Protein AF-A0A1B6EVM4-F1 (afdb_monomer)

Radius of gyration: 69.14 Å; Cα contacts (8 Å, |Δi|>4): 49; chains: 1; bounding box: 137×100×189 Å

Solvent-accessible surface area (backbone atoms only — not comparable to full-atom values): 22964 Å² total; per-residue (Å²): 108,73,67,54,54,59,46,37,57,54,48,49,54,51,41,52,51,50,34,64,73,67,67,57,56,71,75,79,69,52,77,89,79,80,75,63,70,83,60,73,66,72,78,66,81,92,83,80,93,78,89,81,89,89,83,87,90,79,89,55,70,64,60,58,50,54,52,50,51,54,50,51,54,58,58,70,69,71,76,78,86,89,90,82,86,88,86,82,88,81,84,86,81,93,80,79,83,87,79,84,86,82,84,83,80,89,87,89,88,84,88,80,86,85,86,84,84,89,82,88,83,88,86,86,83,90,85,88,80,91,88,83,88,84,83,92,83,87,85,86,84,84,84,88,84,88,91,76,63,71,65,55,53,54,47,50,49,50,52,50,51,52,51,49,52,51,59,67,72,71,67,80,88,83,82,77,89,72,87,76,73,47,73,64,56,54,49,50,54,39,50,52,48,51,54,51,40,53,52,50,52,52,54,53,51,52,52,51,52,50,49,53,52,49,52,52,49,53,52,49,54,51,48,54,52,51,50,53,51,48,54,54,46,51,53,49,51,54,52,53,52,51,51,52,50,52,52,50,52,51,52,52,51,52,53,50,52,53,52,53,52,52,49,52,54,48,52,53,51,48,51,53,50,49,53,53,50,49,53,52,50,53,50,51,51,52,51,52,52,48,52,53,50,51,50,54,52,49,53,52,50,50,52,54,50,62,76,43,44,80,58,31,76,73,32,72,69,51,44,49,50,51,51,53,48,56,51,49,55,53,52,56,68,74,64,60,81,76,78,77,76,92,79,85,81,88,82,70,84,84,79,85,77,93,126

Mean predicted aligned error: 23.08 Å

Sequence (355 aa):
SVALSRLGTRLDNLVEALVSTYNISEHDLEDVIFHNEAYSQSSSSPSSSADTSPEHQHQSAAAGFMSAVLNAIRTATSSRLPNTEPSSDAEPMLSSEPEPSAFGHRDVTTSSSPQDMEKRYSITSLGSLEVSPSKHSEFESEACGGRLENSESLHNLSLAILRRQQLEAEEPMALPPVPAHTLVDQVIEVDNLVTRLLKVIRIVQQANDNSALQERKKLSDSLTETEAQMISGEQLIAKLTCEVQQLRDQLQMAHSAEVTDRLYEKEKQLGKACLSKQLITDNWSQAMDEVRRQYQAIDSALEVLASVQGVVQQSPALAQLQKDLEEANFQCAANLPMIPSPDLNANGPVINGTA

Structure (mmCIF, N/CA/C/O backbone):
data_AF-A0A1B6EVM4-F1
#
_entry.id   AF-A0A1B6EVM4-F1
#
loop_
_atom_site.group_PDB
_atom_site.id
_atom_site.type_symbol
_atom_site.label_atom_id
_atom_site.label_alt_id
_atom_site.label_comp_id
_atom_site.label_asym_id
_atom_site.label_entity_id
_atom_site.label_seq_id
_atom_site.pdbx_PDB_ins_code
_atom_site.Cartn_x
_atom_site.Cartn_y
_atom_site.Cartn_z
_atom_site.occupancy
_atom_site.B_iso_or_equiv
_atom_site.auth_seq_id
_atom_site.auth_comp_id
_atom_site.auth_asym_id
_atom_site.auth_atom_id
_atom_site.pdbx_PDB_model_num
ATOM 1 N N . SER A 1 1 ? -50.187 -1.433 62.416 1.00 65.56 1 SER A N 1
ATOM 2 C CA . SER A 1 1 ? -50.645 -2.524 61.538 1.00 65.56 1 SER A CA 1
ATOM 3 C C . SER A 1 1 ? -50.762 -2.090 60.071 1.00 65.56 1 SER A C 1
ATOM 5 O O . SER A 1 1 ? -49.977 -2.559 59.260 1.00 65.56 1 SER A O 1
ATOM 7 N N . VAL A 1 2 ? -51.606 -1.105 59.713 1.00 80.31 2 VAL A N 1
ATOM 8 C CA . VAL A 1 2 ? -51.783 -0.654 58.303 1.00 80.31 2 VAL A CA 1
ATOM 9 C C . VAL A 1 2 ? -50.479 -0.210 57.612 1.00 80.31 2 VAL A C 1
ATOM 11 O O . VAL A 1 2 ? -50.260 -0.529 56.448 1.00 80.31 2 VAL A O 1
ATOM 14 N N . ALA A 1 3 ? -49.582 0.493 58.312 1.00 87.00 3 ALA A N 1
ATOM 15 C CA . ALA A 1 3 ? -48.306 0.932 57.736 1.00 87.00 3 ALA A CA 1
ATOM 16 C C . ALA A 1 3 ? -47.347 -0.231 57.404 1.00 87.00 3 ALA A C 1
ATOM 18 O O . ALA A 1 3 ? -46.706 -0.195 56.358 1.00 87.00 3 ALA A O 1
ATOM 19 N N . LEU A 1 4 ? -47.282 -1.265 58.254 1.00 88.75 4 LEU A N 1
ATOM 20 C CA . LEU A 1 4 ? -46.425 -2.440 58.042 1.00 88.75 4 LEU A CA 1
ATOM 21 C C . LEU A 1 4 ? -46.934 -3.297 56.884 1.00 88.75 4 LEU A C 1
ATOM 23 O O . LEU A 1 4 ? -46.148 -3.681 56.033 1.00 88.75 4 LEU A O 1
ATOM 27 N N . SER A 1 5 ? -48.249 -3.494 56.773 1.00 86.25 5 SER A N 1
ATOM 28 C CA . SER A 1 5 ? -48.850 -4.186 55.623 1.00 86.25 5 SER A CA 1
ATOM 29 C C . SER A 1 5 ? -48.598 -3.443 54.297 1.00 86.25 5 SER A C 1
ATOM 31 O O . SER A 1 5 ? -48.228 -4.048 53.288 1.00 86.25 5 SER A O 1
ATOM 33 N N . ARG A 1 6 ? -48.695 -2.104 54.297 1.00 91.12 6 ARG A N 1
ATOM 34 C CA . ARG A 1 6 ? -48.326 -1.277 53.130 1.00 91.12 6 ARG A CA 1
ATOM 35 C C . ARG A 1 6 ? -46.828 -1.319 52.808 1.00 91.12 6 ARG A C 1
ATOM 37 O O . ARG A 1 6 ? -46.461 -1.113 51.656 1.00 91.12 6 ARG A O 1
ATOM 44 N N . LEU A 1 7 ? -45.962 -1.530 53.798 1.00 93.88 7 LEU A N 1
ATOM 45 C CA . LEU A 1 7 ? -44.528 -1.722 53.577 1.00 93.88 7 LEU A CA 1
ATOM 46 C C . LEU A 1 7 ? -44.243 -3.120 53.018 1.00 93.88 7 LEU A C 1
ATOM 48 O O . LEU A 1 7 ? -43.550 -3.216 52.011 1.00 93.88 7 LEU A O 1
ATOM 52 N N . GLY A 1 8 ? -44.823 -4.165 53.614 1.00 92.62 8 GLY A N 1
ATOM 53 C CA . GLY A 1 8 ? -44.695 -5.552 53.167 1.00 92.62 8 GLY A CA 1
ATOM 54 C C . GLY A 1 8 ? -45.084 -5.712 51.700 1.00 92.62 8 GLY A C 1
ATOM 55 O O . GLY A 1 8 ? -44.261 -6.139 50.906 1.00 92.62 8 GLY A O 1
ATOM 56 N N . THR A 1 9 ? -46.263 -5.223 51.301 1.00 93.19 9 THR A N 1
ATOM 57 C CA . THR A 1 9 ? -46.709 -5.245 49.889 1.00 93.19 9 THR A CA 1
ATOM 58 C C . THR A 1 9 ? -45.754 -4.527 48.930 1.00 93.19 9 THR A C 1
ATOM 60 O O . THR A 1 9 ? -45.550 -4.970 47.806 1.00 93.19 9 THR A O 1
ATOM 63 N N . ARG A 1 10 ? -45.135 -3.415 49.346 1.00 96.69 10 ARG A N 1
ATOM 64 C CA . ARG A 1 10 ? -44.150 -2.704 48.512 1.00 96.69 10 ARG A CA 1
ATOM 65 C C . ARG A 1 10 ? -42.827 -3.457 48.397 1.00 96.69 10 ARG A C 1
ATOM 67 O O . ARG A 1 10 ? -42.225 -3.419 47.329 1.00 96.69 10 ARG A O 1
ATOM 74 N N . LEU A 1 11 ? -42.367 -4.078 49.484 1.00 96.81 11 LEU A N 1
ATOM 75 C CA . LEU A 1 11 ? -41.151 -4.892 49.491 1.00 96.81 11 LEU A CA 1
ATOM 76 C C . LEU A 1 11 ? -41.339 -6.157 48.658 1.00 96.81 11 LEU A C 1
ATOM 78 O O . LEU A 1 11 ? -40.468 -6.476 47.860 1.00 96.81 11 LEU A O 1
ATOM 82 N N . ASP A 1 12 ? -42.484 -6.817 48.795 1.00 94.81 12 ASP A N 1
ATOM 83 C CA . ASP A 1 12 ? -42.825 -8.029 48.054 1.00 94.81 12 ASP A CA 1
ATOM 84 C C . ASP A 1 12 ? -42.863 -7.766 46.542 1.00 94.81 12 ASP A C 1
ATOM 86 O O . ASP A 1 12 ? -42.120 -8.390 45.789 1.00 94.81 12 ASP A O 1
ATOM 90 N N . ASN A 1 13 ? -43.569 -6.712 46.110 1.00 96.12 13 ASN A N 1
ATOM 91 C CA . ASN A 1 13 ? -43.577 -6.287 44.705 1.00 96.12 13 ASN A CA 1
ATOM 92 C C . ASN A 1 13 ? -42.173 -5.944 44.171 1.00 96.12 13 ASN A C 1
ATOM 94 O O . ASN A 1 13 ? -41.874 -6.184 43.003 1.00 96.12 13 ASN A O 1
ATOM 98 N N . LEU A 1 14 ? -41.307 -5.343 44.997 1.00 96.62 14 LEU A N 1
ATOM 99 C CA . LEU A 1 14 ? -39.933 -5.018 44.599 1.00 96.62 14 LEU A CA 1
ATOM 100 C C . LEU A 1 14 ? -39.084 -6.284 44.443 1.00 96.62 14 LEU A C 1
ATOM 102 O O . LEU A 1 14 ? -38.330 -6.395 43.477 1.00 96.62 14 LEU A O 1
ATOM 106 N N . VAL A 1 15 ? -39.202 -7.221 45.384 1.00 95.62 15 VAL A N 1
ATOM 107 C CA . VAL A 1 15 ? -38.525 -8.519 45.325 1.00 95.62 15 VAL A CA 1
ATOM 108 C C . VAL A 1 15 ? -38.971 -9.273 44.079 1.00 95.62 15 VAL A C 1
ATOM 110 O O . VAL A 1 15 ? -38.116 -9.694 43.309 1.00 95.62 15 VAL A O 1
ATOM 113 N N . GLU A 1 16 ? -40.275 -9.381 43.828 1.00 94.94 16 GLU A N 1
ATOM 114 C CA . GLU A 1 16 ? -40.818 -10.075 42.658 1.00 94.94 16 GLU A CA 1
ATOM 115 C C . GLU A 1 16 ? -40.355 -9.430 41.343 1.00 94.94 16 GLU A C 1
ATOM 117 O O . GLU A 1 16 ? -39.889 -10.124 40.438 1.00 94.94 16 GLU A O 1
ATOM 122 N N . ALA A 1 17 ? -40.375 -8.094 41.259 1.00 94.94 17 ALA A N 1
ATOM 123 C CA . ALA A 1 17 ? -39.881 -7.374 40.090 1.00 94.94 17 ALA A CA 1
ATOM 124 C C . ALA A 1 17 ? -38.388 -7.632 39.833 1.00 94.94 17 ALA A C 1
ATOM 126 O O . ALA A 1 17 ? -37.993 -7.856 38.688 1.00 94.94 17 ALA A O 1
ATOM 127 N N . LEU A 1 18 ? -37.547 -7.627 40.872 1.00 95.31 18 LEU A N 1
ATOM 128 C CA . LEU A 1 18 ? -36.112 -7.891 40.736 1.00 95.31 18 LEU A CA 1
ATOM 129 C C . LEU A 1 18 ? -35.826 -9.358 40.397 1.00 95.31 18 LEU A C 1
ATOM 131 O O . LEU A 1 18 ? -35.012 -9.622 39.514 1.00 95.31 18 LEU A O 1
ATOM 135 N N . VAL A 1 19 ? -36.522 -10.296 41.041 1.00 95.56 19 VAL A N 1
ATOM 136 C CA . VAL A 1 19 ? -36.425 -11.735 40.760 1.00 95.56 19 VAL A CA 1
ATOM 137 C C . VAL A 1 19 ? -36.806 -12.023 39.311 1.00 95.56 19 VAL A C 1
ATOM 139 O O . VAL A 1 19 ? -36.061 -12.713 38.619 1.00 95.56 19 VAL A O 1
ATOM 142 N N . SER A 1 20 ? -37.902 -11.436 38.821 1.00 95.12 20 SER A N 1
ATOM 143 C CA . SER A 1 20 ? -38.332 -11.588 37.430 1.00 95.12 20 SER A CA 1
ATOM 144 C C . SER A 1 20 ? -37.385 -10.903 36.442 1.00 95.12 20 SER A C 1
ATOM 146 O O . SER A 1 20 ? -37.086 -11.479 35.401 1.00 95.12 20 SER A O 1
ATOM 148 N N . THR A 1 21 ? -36.894 -9.697 36.744 1.00 95.38 21 THR A N 1
ATOM 149 C CA . THR A 1 21 ? -36.027 -8.942 35.819 1.00 95.38 21 THR A CA 1
ATOM 150 C C . THR A 1 21 ? -34.654 -9.597 35.664 1.00 95.38 21 THR A C 1
ATOM 152 O O . THR A 1 21 ? -34.103 -9.620 34.566 1.00 95.38 21 THR A O 1
ATOM 155 N N . TYR A 1 22 ? -34.106 -10.143 36.752 1.00 93.44 22 TYR A N 1
ATOM 156 C CA . TYR A 1 22 ? -32.785 -10.776 36.770 1.00 93.44 22 TYR A CA 1
ATOM 157 C C . TYR A 1 22 ? -32.833 -12.310 36.692 1.00 93.44 22 TYR A C 1
ATOM 159 O O . TYR A 1 22 ? -31.784 -12.941 36.783 1.00 93.44 22 TYR A O 1
ATOM 167 N N . ASN A 1 23 ? -34.016 -12.909 36.489 1.00 93.56 23 ASN A N 1
ATOM 168 C CA . ASN A 1 23 ? -34.236 -14.362 36.433 1.00 93.56 23 ASN A CA 1
ATOM 169 C C . ASN A 1 23 ? -33.587 -15.123 37.605 1.00 93.56 23 ASN A C 1
ATOM 171 O O . ASN A 1 23 ? -32.897 -16.122 37.407 1.00 93.56 23 ASN A O 1
ATOM 175 N N . ILE A 1 24 ? -33.785 -14.630 38.829 1.00 93.44 24 ILE A N 1
ATOM 176 C CA . ILE A 1 24 ? -33.224 -15.247 40.038 1.00 93.44 24 ILE A CA 1
ATOM 177 C C . ILE A 1 24 ? -34.028 -16.507 40.361 1.00 93.44 24 ILE A C 1
ATOM 179 O O . ILE A 1 24 ? -35.258 -16.459 40.399 1.00 93.44 24 ILE A O 1
ATOM 183 N N . SER A 1 25 ? -33.354 -17.636 40.590 1.00 90.38 25 SER A N 1
ATOM 184 C CA . SER A 1 25 ? -34.055 -18.874 40.926 1.00 90.38 25 SER A CA 1
ATOM 185 C C . SER A 1 25 ? -34.512 -18.867 42.386 1.00 90.38 25 SER A C 1
ATOM 187 O O . SER A 1 25 ? -33.900 -18.236 43.247 1.00 90.38 25 SER A O 1
ATOM 189 N N . GLU A 1 26 ? -35.595 -19.584 42.687 1.00 84.69 26 GLU A N 1
ATOM 190 C CA . GLU A 1 26 ? -36.101 -19.689 44.061 1.00 84.69 26 GLU A CA 1
ATOM 191 C C . GLU A 1 26 ? -35.076 -20.358 44.992 1.00 84.69 26 GLU A C 1
ATOM 193 O O . GLU A 1 26 ? -34.868 -19.896 46.113 1.00 84.69 26 GLU A O 1
ATOM 198 N N . HIS A 1 27 ? -34.328 -21.331 44.466 1.00 84.81 27 HIS A N 1
ATOM 199 C CA . HIS A 1 27 ? -33.221 -21.994 45.153 1.00 84.81 27 HIS A CA 1
ATOM 200 C C . HIS A 1 27 ? -32.102 -21.021 45.573 1.00 84.81 27 HIS A C 1
ATOM 202 O O . HIS A 1 27 ? -31.486 -21.207 46.618 1.00 84.81 27 HIS A O 1
ATOM 208 N N . ASP A 1 28 ? -31.841 -19.951 44.811 1.00 86.69 28 ASP A N 1
ATOM 209 C CA . ASP A 1 28 ? -30.824 -18.949 45.180 1.00 86.69 28 ASP A CA 1
ATOM 210 C C . ASP A 1 28 ? -31.245 -18.091 46.387 1.00 86.69 28 ASP A C 1
ATOM 212 O O . ASP A 1 28 ? -30.422 -17.409 47.007 1.00 86.69 28 ASP A O 1
ATOM 216 N N . LEU A 1 29 ? 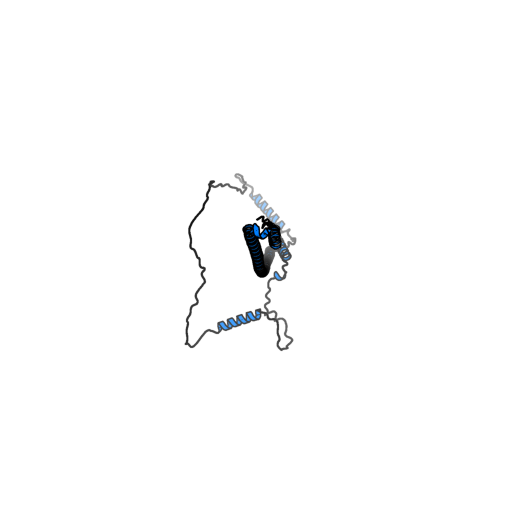-32.539 -18.095 46.715 1.00 88.56 29 LEU A N 1
ATOM 217 C CA . LEU A 1 29 ? -33.118 -17.335 47.821 1.00 88.56 29 LEU A CA 1
ATOM 218 C C . LEU A 1 29 ? -33.341 -18.189 49.068 1.00 88.56 29 LEU A C 1
ATOM 220 O O . LEU A 1 29 ? -33.463 -17.623 50.161 1.00 88.56 29 LEU A O 1
ATOM 224 N N . GLU A 1 30 ? -33.354 -19.514 48.926 1.00 84.00 30 GLU A N 1
ATOM 225 C CA . GLU A 1 30 ? -33.438 -20.451 50.040 1.00 84.00 30 GLU A CA 1
ATOM 226 C C . GLU A 1 30 ? -32.225 -20.304 50.974 1.00 84.00 30 GLU A C 1
ATOM 228 O O . GLU A 1 30 ? -31.133 -19.864 50.597 1.00 84.00 30 GLU A O 1
ATOM 233 N N . ASP A 1 31 ? -32.436 -20.571 52.260 1.00 79.94 31 ASP A N 1
ATOM 234 C CA . ASP A 1 31 ? -31.327 -20.661 53.203 1.00 79.94 31 ASP A CA 1
ATOM 235 C C . ASP A 1 31 ? -30.589 -21.977 52.990 1.00 79.94 31 ASP A C 1
ATOM 237 O O . ASP A 1 31 ? -31.195 -23.020 52.755 1.00 79.94 31 ASP A O 1
ATOM 241 N N . VAL A 1 32 ? -29.261 -21.939 53.103 1.00 77.75 32 VAL A N 1
ATOM 242 C CA . VAL A 1 32 ? -28.443 -23.148 53.017 1.00 77.75 32 VAL A CA 1
ATOM 243 C C . VAL A 1 32 ? -28.734 -24.011 54.246 1.00 77.75 32 VAL A C 1
ATOM 245 O O . VAL A 1 32 ? -28.192 -23.784 55.330 1.00 77.75 32 VAL A O 1
ATOM 248 N N . ILE A 1 33 ? -29.609 -25.004 54.087 1.00 75.00 33 ILE A N 1
ATOM 249 C CA . ILE A 1 33 ? -29.895 -25.996 55.121 1.00 75.00 33 ILE A CA 1
ATOM 250 C C . ILE A 1 33 ? -28.747 -27.006 55.122 1.00 75.00 33 ILE A C 1
ATOM 252 O O . ILE A 1 33 ? -28.662 -27.895 54.276 1.00 75.00 33 ILE A O 1
ATOM 256 N N . PHE A 1 34 ? -27.844 -26.881 56.092 1.00 76.31 34 PHE A N 1
ATOM 257 C CA . PHE A 1 34 ? -26.823 -27.896 56.326 1.00 76.31 34 PHE A CA 1
ATOM 258 C C . PHE A 1 34 ? -27.463 -29.116 56.988 1.00 76.31 34 PHE A C 1
ATOM 260 O O . PHE A 1 34 ? -27.728 -29.129 58.192 1.00 76.31 34 PHE A O 1
ATOM 267 N N . HIS A 1 35 ? -27.700 -30.168 56.207 1.00 75.38 35 HIS A N 1
ATOM 268 C CA . HIS A 1 35 ? -28.018 -31.470 56.773 1.00 75.38 35 HIS A CA 1
ATOM 269 C C . HIS A 1 35 ? -26.772 -32.029 57.461 1.00 75.38 35 HIS A C 1
ATOM 271 O O . HIS A 1 35 ? -25.725 -32.207 56.843 1.00 75.38 35 HIS A O 1
ATOM 277 N N . ASN A 1 36 ? -26.875 -32.297 58.762 1.00 73.75 36 ASN A N 1
ATOM 278 C CA . ASN A 1 36 ? -25.813 -32.976 59.486 1.00 73.75 36 ASN A CA 1
ATOM 279 C C . ASN A 1 36 ? -25.772 -34.437 59.014 1.00 73.75 36 ASN A C 1
ATOM 281 O O . ASN A 1 36 ? -26.615 -35.248 59.404 1.00 73.75 36 ASN A O 1
ATOM 285 N N . GLU A 1 37 ? -24.802 -34.759 58.157 1.00 67.94 37 GLU A N 1
ATOM 286 C CA . GLU A 1 37 ? -24.648 -36.076 57.526 1.00 67.94 37 GLU A CA 1
ATOM 287 C C . GLU A 1 37 ? -24.517 -37.229 58.541 1.00 67.94 37 GLU A C 1
ATOM 289 O O . GLU A 1 37 ? -24.780 -38.381 58.198 1.00 67.94 37 GLU A O 1
ATOM 294 N N . ALA A 1 38 ? -24.211 -36.932 59.811 1.00 63.97 38 ALA A N 1
ATOM 295 C CA . ALA A 1 38 ? -24.213 -37.914 60.895 1.00 63.97 38 ALA A CA 1
ATOM 296 C C . ALA A 1 38 ? -25.612 -38.486 61.209 1.00 63.97 38 ALA A C 1
ATOM 298 O O . ALA A 1 38 ? -25.720 -39.613 61.690 1.00 63.97 38 ALA A O 1
ATOM 299 N N . TYR A 1 39 ? -26.689 -37.745 60.927 1.00 59.53 39 TYR A N 1
ATOM 300 C CA . TYR A 1 39 ? -28.064 -38.160 61.239 1.00 59.53 39 TYR A CA 1
ATOM 301 C C . TYR A 1 39 ? -28.832 -38.696 60.023 1.00 59.53 39 TYR A C 1
ATOM 303 O O . TYR A 1 39 ? -29.719 -39.532 60.197 1.00 59.53 39 TYR A O 1
ATOM 311 N N . SER A 1 40 ? -28.459 -38.311 58.798 1.00 56.88 40 SER A N 1
ATOM 312 C CA . SER A 1 40 ? -29.084 -38.827 57.565 1.00 56.88 40 SER A CA 1
ATOM 313 C C . SER A 1 40 ? -28.802 -40.316 57.315 1.00 56.88 40 SER A C 1
ATOM 315 O O . SER A 1 40 ? -29.566 -40.981 56.625 1.00 56.88 40 SER A O 1
ATOM 317 N N . GLN A 1 41 ? -27.732 -40.858 57.904 1.00 55.84 41 GLN A N 1
ATOM 318 C CA . GLN A 1 41 ? -27.329 -42.267 57.777 1.00 55.84 41 GLN A CA 1
ATOM 319 C C . GLN A 1 41 ? -28.017 -43.198 58.800 1.00 55.84 41 GLN A C 1
ATOM 321 O O . GLN A 1 41 ? -27.823 -44.409 58.756 1.00 55.84 41 GLN A O 1
ATOM 326 N N . SER A 1 42 ? -28.809 -42.664 59.740 1.00 51.19 42 SER A N 1
ATOM 327 C CA . SER A 1 42 ? -29.326 -43.443 60.882 1.00 51.19 42 SER A CA 1
ATOM 328 C C . SER A 1 42 ? -30.735 -44.028 60.689 1.00 51.19 42 SER A C 1
ATOM 330 O O . SER A 1 42 ? -31.223 -44.725 61.577 1.00 51.19 42 SER A O 1
ATOM 332 N N . SER A 1 43 ? -31.406 -43.781 59.557 1.00 46.91 43 SER A N 1
ATOM 333 C CA . SER A 1 43 ? -32.779 -44.264 59.300 1.00 46.91 43 SER A CA 1
ATOM 334 C C . SER A 1 43 ? -32.923 -45.244 58.129 1.00 46.91 43 SER A C 1
ATOM 336 O O . SER A 1 43 ? -34.039 -45.660 57.822 1.00 46.91 43 SER A O 1
ATOM 338 N N . SER A 1 44 ? -31.825 -45.712 57.532 1.00 42.28 44 SER A N 1
ATOM 339 C CA . SER A 1 44 ? -31.839 -46.884 56.649 1.00 42.28 44 SER A CA 1
ATOM 340 C C . SER A 1 44 ? -31.247 -48.089 57.377 1.00 42.28 44 SER A C 1
ATOM 342 O O . SER A 1 44 ? -30.035 -48.194 57.556 1.00 42.28 44 SER A O 1
ATOM 344 N N . SER A 1 45 ? -32.116 -48.996 57.823 1.00 38.47 45 SER A N 1
ATOM 345 C CA . SER A 1 45 ? -31.726 -50.293 58.379 1.00 38.47 45 SER A CA 1
ATOM 346 C C . SER A 1 45 ? -30.827 -51.084 57.408 1.00 38.47 45 SER A C 1
ATOM 348 O O . SER A 1 45 ? -31.001 -50.986 56.192 1.00 38.47 45 SER A O 1
ATOM 350 N N . PRO A 1 46 ? -29.876 -51.888 57.919 1.00 48.38 46 PRO A N 1
ATOM 351 C CA . PRO A 1 46 ? -28.862 -52.542 57.108 1.00 48.38 46 PRO A CA 1
ATOM 352 C C . PRO A 1 46 ? -29.396 -53.865 56.553 1.00 48.38 46 PRO A C 1
ATOM 354 O O . PRO A 1 46 ? -29.571 -54.836 57.285 1.00 48.38 46 PRO A O 1
ATOM 357 N N . SER A 1 47 ? -29.609 -53.939 55.243 1.00 40.00 47 SER A N 1
ATOM 358 C CA . SER A 1 47 ? -29.737 -55.227 54.558 1.00 40.00 47 SER A CA 1
ATOM 359 C C . SER A 1 47 ? -29.225 -55.145 53.122 1.00 40.00 47 SER A C 1
ATOM 361 O O . SER A 1 47 ? -30.008 -55.078 52.185 1.00 40.00 47 SER A O 1
ATOM 363 N N . SER A 1 48 ? -27.906 -55.154 52.951 1.00 35.78 48 SER A N 1
ATOM 364 C CA . SER A 1 48 ? -27.237 -56.128 52.076 1.00 35.78 48 SER A CA 1
ATOM 365 C C . SER A 1 48 ? -25.735 -55.863 52.060 1.00 35.78 48 SER A C 1
ATOM 367 O O . SER A 1 48 ? -25.255 -54.848 51.565 1.00 35.78 48 SER A O 1
ATOM 369 N N . SER A 1 49 ? -25.006 -56.820 52.605 1.00 42.22 49 SER A N 1
ATOM 370 C CA . SER A 1 49 ? -23.579 -57.046 52.430 1.00 42.22 49 SER A CA 1
ATOM 371 C C . SER A 1 49 ? -23.243 -57.502 51.003 1.00 42.22 49 SER A C 1
ATOM 373 O O . SER A 1 49 ? -23.799 -58.508 50.563 1.00 42.22 49 SER A O 1
ATOM 375 N N . ALA A 1 50 ? -22.312 -56.806 50.345 1.00 35.81 50 ALA A N 1
ATOM 376 C CA . ALA A 1 50 ? -21.334 -57.284 49.345 1.00 35.81 50 ALA A CA 1
ATOM 377 C C . ALA A 1 50 ? -20.542 -56.034 48.900 1.00 35.81 50 ALA A C 1
ATOM 379 O O . ALA A 1 50 ? -21.108 -55.142 48.283 1.00 35.81 50 ALA A O 1
ATOM 380 N N . ASP A 1 51 ? -19.390 -55.708 49.479 1.00 35.12 51 ASP A N 1
ATOM 381 C CA . ASP A 1 51 ? -18.040 -56.248 49.244 1.00 35.12 51 ASP A CA 1
ATOM 382 C C . ASP A 1 51 ? -17.545 -56.188 47.777 1.00 35.12 51 ASP A C 1
ATOM 384 O O . ASP A 1 51 ? -18.255 -56.576 46.856 1.00 35.12 51 ASP A O 1
ATOM 388 N N . THR A 1 52 ? -16.290 -55.730 47.641 1.00 36.78 52 THR A N 1
ATOM 389 C CA . THR A 1 52 ? -15.396 -55.575 46.464 1.00 36.78 52 THR A CA 1
ATOM 390 C C . THR A 1 52 ? -15.490 -54.314 45.566 1.00 36.78 52 THR A C 1
ATOM 392 O O . THR A 1 52 ? -16.156 -54.330 44.541 1.00 36.78 52 THR A O 1
ATOM 395 N N . SER A 1 53 ? -14.775 -53.239 45.958 1.00 33.50 53 SER A N 1
ATOM 396 C CA . SER A 1 53 ? -13.570 -52.617 45.320 1.00 33.50 53 SER A CA 1
ATOM 397 C C . SER A 1 53 ? -13.472 -52.366 43.777 1.00 33.50 53 SER A C 1
ATOM 399 O O . SER A 1 53 ? -14.209 -52.963 43.007 1.00 33.50 53 SER A O 1
ATOM 401 N N . PRO A 1 54 ? -12.558 -51.491 43.279 1.00 52.25 54 PRO A N 1
ATOM 402 C CA . PRO A 1 54 ? -12.878 -50.141 42.779 1.00 52.25 54 PRO A CA 1
ATOM 403 C C . PRO A 1 54 ? -12.455 -49.876 41.313 1.00 52.25 54 PRO A C 1
ATOM 405 O O . PRO A 1 54 ? -11.482 -50.458 40.857 1.00 52.25 54 PRO A O 1
ATOM 408 N N . GLU A 1 55 ? -13.069 -48.912 40.609 1.00 30.80 55 GLU A N 1
ATOM 409 C CA . GLU A 1 55 ? -12.395 -48.175 39.518 1.00 30.80 55 GLU A CA 1
ATOM 410 C C . GLU A 1 55 ? -13.074 -46.823 39.196 1.00 30.80 55 GLU A C 1
ATOM 412 O O . GLU A 1 55 ? -14.277 -46.642 39.359 1.00 30.80 55 GLU A O 1
ATOM 417 N N . HIS A 1 56 ? -12.223 -45.858 38.833 1.00 34.91 56 HIS A N 1
ATOM 418 C CA . HIS A 1 56 ? -12.377 -44.402 38.688 1.00 34.91 56 HIS A CA 1
ATOM 419 C C . HIS A 1 56 ? -13.556 -43.941 37.791 1.00 34.91 56 HIS A C 1
ATOM 421 O O . HIS A 1 56 ? -14.007 -44.683 36.935 1.00 34.91 56 HIS A O 1
ATOM 427 N N . GLN A 1 57 ? -14.084 -42.706 37.845 1.00 35.28 57 GLN A N 1
ATOM 428 C CA . GLN A 1 57 ? -13.353 -41.463 37.570 1.00 35.28 57 GLN A CA 1
ATOM 429 C C . GLN A 1 57 ? -14.295 -40.237 37.678 1.00 35.28 57 GLN A C 1
ATOM 431 O O . GLN A 1 57 ? -15.061 -39.962 36.768 1.00 35.28 57 GLN A O 1
ATOM 436 N N . HIS A 1 58 ? -14.212 -39.455 38.756 1.00 34.09 58 HIS A N 1
ATOM 437 C CA . HIS A 1 58 ? -14.569 -38.028 38.748 1.00 34.09 58 HIS A CA 1
ATOM 438 C C . HIS A 1 58 ? -13.562 -37.323 39.658 1.00 34.09 58 HIS A C 1
ATOM 440 O O . HIS A 1 58 ? -13.635 -37.396 40.884 1.00 34.09 58 HIS A O 1
ATOM 446 N N . GLN A 1 59 ? -12.548 -36.713 39.043 1.00 40.12 59 GLN A N 1
ATOM 447 C CA . GLN A 1 59 ? -11.543 -35.912 39.733 1.00 40.12 59 GLN A CA 1
ATOM 448 C C . GLN A 1 59 ? -12.218 -34.657 40.293 1.00 40.12 59 GLN A C 1
ATOM 450 O O . GLN A 1 59 ? -12.345 -33.643 39.614 1.00 40.12 59 GLN A O 1
ATOM 455 N N . SER A 1 60 ? -12.672 -34.731 41.541 1.00 42.38 60 SER A N 1
ATOM 456 C CA . SER A 1 60 ? -13.029 -33.545 42.310 1.00 42.38 60 SER A CA 1
ATOM 457 C C . SER A 1 60 ? -11.737 -32.914 42.826 1.00 42.38 60 SER A C 1
ATOM 459 O O . SER A 1 60 ? -11.091 -33.445 43.731 1.00 42.38 60 SER A O 1
ATOM 461 N N . ALA A 1 61 ? -11.340 -31.780 42.242 1.00 54.12 61 ALA A N 1
ATOM 462 C CA . ALA A 1 61 ? -10.177 -30.988 42.662 1.00 54.12 61 ALA A CA 1
ATOM 463 C C . ALA A 1 61 ? -10.206 -30.621 44.165 1.00 54.12 61 ALA A C 1
ATOM 465 O O . ALA A 1 61 ? -9.161 -30.395 44.777 1.00 54.12 61 ALA A O 1
ATOM 466 N N . ALA A 1 62 ? -11.388 -30.651 44.791 1.00 53.16 62 ALA A N 1
ATOM 467 C CA . ALA A 1 62 ? -11.570 -30.447 46.225 1.00 53.16 62 ALA A CA 1
ATOM 468 C C . ALA A 1 62 ? -10.983 -31.582 47.093 1.00 53.16 62 ALA A C 1
ATOM 470 O O . ALA A 1 62 ? -10.499 -31.317 48.194 1.00 53.16 62 ALA A O 1
ATOM 471 N N . ALA A 1 63 ? -10.948 -32.828 46.598 1.00 59.69 63 ALA A N 1
ATOM 472 C CA . ALA A 1 63 ? -10.344 -33.953 47.320 1.00 59.69 63 ALA A CA 1
ATOM 473 C C . ALA A 1 63 ? -8.811 -33.832 47.373 1.00 59.69 63 ALA A C 1
ATOM 475 O O . ALA A 1 63 ? -8.198 -34.103 48.406 1.00 59.69 63 ALA A O 1
ATOM 476 N N . GLY A 1 64 ? -8.199 -33.348 46.285 1.00 68.44 64 GLY A N 1
ATOM 477 C CA . GLY A 1 64 ? -6.763 -33.064 46.225 1.00 68.44 64 GLY A CA 1
ATOM 478 C C . GLY A 1 64 ? -6.362 -31.914 47.146 1.00 68.44 64 GLY A C 1
ATOM 479 O O . GLY A 1 64 ? -5.366 -32.019 47.857 1.00 68.44 64 GLY A O 1
ATOM 480 N N . PHE A 1 65 ? -7.175 -30.855 47.203 1.00 75.81 65 PHE A N 1
ATOM 481 C CA . PHE A 1 65 ? -6.924 -29.712 48.079 1.00 75.81 65 PHE A CA 1
ATOM 482 C C . PHE A 1 65 ? -7.030 -30.079 49.564 1.00 75.81 65 PHE A C 1
ATOM 484 O O . PHE A 1 65 ? -6.086 -29.843 50.314 1.00 75.81 65 PHE A O 1
ATOM 491 N N . MET A 1 66 ? -8.122 -30.721 50.000 1.00 84.50 66 MET A N 1
ATOM 492 C CA . MET A 1 66 ? -8.261 -31.120 51.408 1.00 84.50 66 MET A CA 1
ATOM 493 C C . MET A 1 66 ? -7.216 -32.161 51.822 1.00 84.50 66 MET A C 1
ATOM 495 O O . MET A 1 66 ? -6.677 -32.081 52.925 1.00 84.50 66 MET A O 1
ATOM 499 N N . SER A 1 67 ? -6.862 -33.092 50.929 1.00 81.38 67 SER A N 1
ATOM 500 C CA . SER A 1 67 ? -5.784 -34.049 51.185 1.00 81.38 67 SER A CA 1
ATOM 501 C C . SER A 1 67 ? -4.417 -33.362 51.285 1.00 81.38 67 SER A C 1
ATOM 503 O O . SER A 1 67 ? -3.625 -33.718 52.156 1.00 81.38 67 SER A O 1
ATOM 505 N N . ALA A 1 68 ? -4.134 -32.363 50.444 1.00 83.31 68 ALA A N 1
ATOM 506 C CA . ALA A 1 68 ? -2.898 -31.583 50.507 1.00 83.31 68 ALA A CA 1
ATOM 507 C C . ALA A 1 68 ? -2.815 -30.738 51.789 1.00 83.31 68 ALA A C 1
ATOM 509 O O . ALA A 1 68 ? -1.776 -30.728 52.447 1.00 83.31 68 ALA A O 1
ATOM 510 N N . VAL A 1 69 ? -3.918 -30.097 52.192 1.00 86.75 69 VAL A N 1
ATOM 511 C CA . VAL A 1 69 ? -4.007 -29.306 53.430 1.00 86.75 69 VAL A CA 1
ATOM 512 C C . VAL A 1 69 ? -3.822 -30.192 54.666 1.00 86.75 69 VAL A C 1
ATOM 514 O O . VAL A 1 69 ? -3.011 -29.873 55.534 1.00 86.75 69 VAL A O 1
ATOM 517 N N . LEU A 1 70 ? -4.493 -31.347 54.734 1.00 85.38 70 LEU A N 1
ATOM 518 C CA . LEU A 1 70 ? -4.332 -32.299 55.840 1.00 85.38 70 LEU A CA 1
ATOM 519 C C . LEU A 1 70 ? -2.902 -32.848 55.927 1.00 85.38 70 LEU A C 1
ATOM 521 O O . LEU A 1 70 ? -2.368 -33.005 57.028 1.00 85.38 70 LEU A O 1
ATOM 525 N N . ASN A 1 71 ? -2.260 -33.107 54.785 1.00 81.38 71 ASN A N 1
ATOM 526 C CA . ASN A 1 71 ? -0.881 -33.582 54.765 1.00 81.38 71 ASN A CA 1
ATOM 527 C C . ASN A 1 71 ? 0.109 -32.481 55.187 1.00 81.38 71 ASN A C 1
ATOM 529 O O . ASN A 1 71 ? 1.038 -32.753 55.947 1.00 81.38 71 ASN A O 1
ATOM 533 N N . ALA A 1 72 ? -0.126 -31.227 54.786 1.00 85.56 72 ALA A N 1
ATOM 534 C CA . ALA A 1 72 ? 0.660 -30.074 55.226 1.00 85.56 72 ALA A CA 1
ATOM 535 C C . ALA A 1 72 ? 0.564 -29.857 56.749 1.00 85.56 72 ALA A C 1
ATOM 537 O O . ALA A 1 72 ? 1.586 -29.665 57.406 1.00 85.56 72 ALA A O 1
ATOM 538 N N . ILE A 1 73 ? -0.631 -29.983 57.339 1.00 82.62 73 ILE A N 1
ATOM 539 C CA . ILE A 1 73 ? -0.846 -29.861 58.795 1.00 82.62 73 ILE A CA 1
ATOM 540 C C . ILE A 1 73 ? -0.153 -31.000 59.560 1.00 82.62 73 ILE A C 1
ATOM 542 O O . ILE A 1 73 ? 0.507 -30.769 60.578 1.00 82.62 73 ILE A O 1
ATOM 546 N N . ARG A 1 74 ? -0.262 -32.240 59.068 1.00 78.56 74 ARG A N 1
ATOM 547 C CA . ARG A 1 74 ? 0.383 -33.412 59.686 1.00 78.56 74 ARG A CA 1
ATOM 548 C C . ARG A 1 74 ? 1.915 -33.323 59.631 1.00 78.56 74 ARG A C 1
ATOM 550 O O . ARG A 1 74 ? 2.594 -33.723 60.576 1.00 78.56 74 ARG A O 1
ATOM 557 N N . THR A 1 75 ? 2.449 -32.745 58.557 1.00 75.31 75 THR A N 1
ATOM 558 C CA . THR A 1 75 ? 3.893 -32.518 58.389 1.00 75.31 75 THR A CA 1
ATOM 559 C C . THR A 1 75 ? 4.386 -31.381 59.290 1.00 75.31 75 THR A C 1
ATOM 561 O O . THR A 1 75 ? 5.419 -31.523 59.937 1.00 75.31 75 THR A O 1
ATOM 564 N N . ALA A 1 76 ? 3.613 -30.299 59.432 1.00 66.56 76 ALA A N 1
ATOM 565 C CA . ALA A 1 76 ? 3.953 -29.162 60.294 1.00 66.56 76 ALA A CA 1
ATOM 566 C C . ALA A 1 76 ? 3.927 -29.481 61.803 1.00 66.56 76 ALA A C 1
ATOM 568 O O . ALA A 1 76 ? 4.556 -28.786 62.597 1.00 66.56 76 ALA A O 1
ATOM 569 N N . THR A 1 77 ? 3.211 -30.529 62.219 1.00 65.00 77 THR A N 1
ATOM 570 C CA . THR A 1 77 ? 3.066 -30.915 63.635 1.00 65.00 77 THR A CA 1
ATOM 571 C C . THR A 1 77 ? 4.036 -32.012 64.087 1.00 65.00 77 THR A C 1
ATOM 573 O O . THR A 1 77 ? 4.160 -32.244 65.288 1.00 65.00 77 THR A O 1
ATOM 576 N N . SER A 1 78 ? 4.784 -32.639 63.169 1.00 58.75 78 SER A N 1
ATOM 577 C CA . SER A 1 78 ? 5.734 -33.722 63.492 1.00 58.75 78 SER A CA 1
ATOM 578 C C . SER A 1 78 ? 7.173 -33.256 63.782 1.00 58.75 78 SER A C 1
ATOM 580 O O . SER A 1 78 ? 8.030 -34.094 64.044 1.00 58.75 78 SER A O 1
ATOM 582 N N . SER A 1 79 ? 7.476 -31.949 63.773 1.00 56.50 79 SER A N 1
ATOM 583 C CA . SER A 1 79 ? 8.857 -31.436 63.892 1.00 56.50 79 SER A CA 1
ATOM 584 C C . SER A 1 79 ? 9.204 -30.752 65.229 1.00 56.50 79 SER A C 1
ATOM 586 O O . SER A 1 79 ? 9.941 -29.764 65.236 1.00 56.50 79 SER A O 1
ATOM 588 N N . ARG A 1 80 ? 8.714 -31.237 66.381 1.00 44.56 80 ARG A N 1
ATOM 589 C CA . ARG A 1 80 ? 9.137 -30.712 67.701 1.00 44.56 80 ARG A CA 1
ATOM 590 C C . ARG A 1 80 ? 9.867 -31.760 68.568 1.00 44.56 80 ARG A C 1
ATOM 592 O O . ARG A 1 80 ? 9.222 -32.485 69.314 1.00 44.56 80 ARG A O 1
ATOM 599 N N . LEU A 1 81 ? 11.212 -31.672 68.515 1.00 44.69 81 LEU A N 1
ATOM 600 C CA . LEU A 1 81 ? 12.268 -32.067 69.491 1.00 44.69 81 LEU A CA 1
ATOM 601 C C . LEU A 1 81 ? 12.666 -33.565 69.621 1.00 44.69 81 LEU A C 1
ATOM 603 O O . LEU A 1 81 ? 11.802 -34.427 69.509 1.00 44.69 81 LEU A O 1
ATOM 607 N N . PRO A 1 82 ? 13.900 -33.892 70.092 1.00 49.94 82 PRO A N 1
ATOM 608 C CA . PRO A 1 82 ? 15.237 -33.339 69.766 1.00 49.94 82 PRO A CA 1
ATOM 609 C C . PRO A 1 82 ? 16.344 -34.432 69.612 1.00 49.94 82 PRO A C 1
ATOM 611 O O . PRO A 1 82 ? 16.234 -35.489 70.226 1.00 49.94 82 PRO A O 1
ATOM 614 N N . ASN A 1 83 ? 17.436 -34.169 68.866 1.00 32.75 83 ASN A N 1
ATOM 615 C CA . ASN A 1 83 ? 18.851 -34.337 69.298 1.00 32.75 83 ASN A CA 1
ATOM 616 C C . ASN A 1 83 ? 19.888 -34.459 68.154 1.00 32.75 83 ASN A C 1
ATOM 618 O O . ASN A 1 83 ? 19.730 -35.254 67.233 1.00 32.75 83 ASN A O 1
ATOM 622 N N . THR A 1 84 ? 21.007 -33.756 68.386 1.00 33.34 84 THR A N 1
ATOM 623 C CA . THR A 1 84 ? 22.388 -33.979 67.901 1.00 33.34 84 THR A CA 1
ATOM 624 C C . THR A 1 84 ? 22.852 -33.245 66.627 1.00 33.34 84 THR A C 1
ATOM 626 O O . THR A 1 84 ? 22.843 -33.775 65.523 1.00 33.34 84 THR A O 1
ATOM 629 N N . GLU A 1 85 ? 23.336 -32.021 66.869 1.00 36.94 85 GLU A N 1
ATOM 630 C CA . GLU A 1 85 ? 24.415 -31.254 66.199 1.00 36.94 85 GLU A CA 1
ATOM 631 C C . GLU A 1 85 ? 25.694 -32.077 65.875 1.00 36.94 85 GLU A C 1
ATOM 633 O O . GLU A 1 85 ? 25.855 -33.153 66.460 1.00 36.94 85 GLU A O 1
ATOM 638 N N . PRO A 1 86 ? 26.713 -31.561 65.137 1.00 52.06 86 PRO A N 1
ATOM 639 C CA . PRO A 1 86 ? 26.789 -30.327 64.326 1.00 52.06 86 PRO A CA 1
ATOM 640 C C . PRO A 1 86 ? 27.437 -30.543 62.934 1.00 52.06 86 PRO A C 1
ATOM 642 O O . PRO A 1 86 ? 28.375 -31.327 62.808 1.00 52.06 86 PRO A O 1
ATOM 645 N N . SER A 1 87 ? 27.069 -29.769 61.908 1.00 29.62 87 SER A N 1
ATOM 646 C CA . SER A 1 87 ? 28.040 -29.219 60.937 1.00 29.62 87 SER A CA 1
ATOM 647 C C . SER A 1 87 ? 27.351 -28.350 59.885 1.00 29.62 87 SER A C 1
ATOM 649 O O . SER A 1 87 ? 26.390 -28.782 59.256 1.00 29.62 87 SER A O 1
ATOM 651 N N . SER A 1 88 ? 27.982 -27.209 59.612 1.00 35.00 88 SER A N 1
ATOM 652 C CA . SER A 1 88 ? 27.926 -26.462 58.354 1.00 35.00 88 SER A CA 1
ATOM 653 C C . SER A 1 88 ? 26.828 -25.402 58.206 1.00 35.00 88 SER A C 1
ATOM 655 O O . SER A 1 88 ? 25.728 -25.671 57.744 1.00 35.00 88 SER A O 1
ATOM 657 N N . ASP A 1 89 ? 27.266 -24.178 58.509 1.00 39.56 89 ASP A N 1
ATOM 658 C CA . ASP A 1 89 ? 27.001 -22.906 57.825 1.00 39.56 89 ASP A CA 1
ATOM 659 C C . ASP A 1 89 ? 25.572 -22.348 57.679 1.00 39.56 89 ASP A C 1
ATOM 661 O O . ASP A 1 89 ? 24.669 -22.957 57.115 1.00 39.56 89 ASP A O 1
ATOM 665 N N . ALA A 1 90 ? 25.500 -21.060 58.042 1.00 37.94 90 ALA A N 1
ATOM 666 C CA . ALA A 1 90 ? 24.483 -20.048 57.739 1.00 37.94 90 ALA A CA 1
ATOM 667 C C . ALA A 1 90 ? 23.229 -19.984 58.639 1.00 37.94 90 ALA A C 1
ATOM 669 O O . ALA A 1 90 ? 22.129 -20.400 58.288 1.00 37.94 90 ALA A O 1
ATOM 670 N N . GLU A 1 91 ? 23.410 -19.315 59.777 1.00 49.84 91 GLU A N 1
ATOM 671 C CA . GLU A 1 91 ? 22.384 -18.532 60.486 1.00 49.84 91 GLU A CA 1
ATOM 672 C C . GLU A 1 91 ? 22.104 -17.193 59.745 1.00 49.84 91 GLU A C 1
ATOM 674 O O . GLU A 1 91 ? 22.868 -16.808 58.855 1.00 49.84 91 GLU A O 1
ATOM 679 N N . PRO A 1 92 ? 21.049 -16.441 60.109 1.00 53.50 92 PRO A N 1
ATOM 680 C CA . PRO A 1 92 ? 19.724 -16.393 59.497 1.00 53.50 92 PRO A CA 1
ATOM 681 C C . PRO A 1 92 ? 19.518 -15.019 58.813 1.00 53.50 92 PRO A C 1
ATOM 683 O O . PRO A 1 92 ? 20.472 -14.275 58.638 1.00 53.50 92 PRO A O 1
ATOM 686 N N . MET A 1 93 ? 18.285 -14.651 58.449 1.00 43.44 93 MET A N 1
ATOM 687 C CA . MET A 1 93 ? 17.693 -13.298 58.593 1.00 43.44 93 MET A CA 1
ATOM 688 C C . MET A 1 93 ? 16.583 -13.115 57.551 1.00 43.44 93 MET A C 1
ATOM 690 O O . MET A 1 93 ? 16.807 -12.781 56.390 1.00 43.44 93 MET A O 1
ATOM 694 N N . LEU A 1 94 ? 15.350 -13.317 58.009 1.00 55.91 94 LEU A N 1
ATOM 695 C CA . LEU A 1 94 ? 14.173 -12.703 57.414 1.00 55.91 94 LEU A CA 1
ATOM 696 C C . LEU A 1 94 ? 14.207 -11.198 57.725 1.00 55.91 94 LEU A C 1
ATOM 698 O O . LEU A 1 94 ? 14.009 -10.806 58.873 1.00 55.91 94 LEU A O 1
ATOM 702 N N . SER A 1 95 ? 14.432 -10.375 56.706 1.00 40.09 95 SER A N 1
ATOM 703 C CA . SER A 1 95 ? 13.986 -8.978 56.601 1.00 40.09 95 SER A CA 1
ATOM 704 C C . SER A 1 95 ? 14.191 -8.564 55.137 1.00 40.09 95 SER A C 1
ATOM 706 O O . SER A 1 95 ? 15.284 -8.660 54.595 1.00 40.09 95 SER A O 1
ATOM 708 N N . SER A 1 96 ? 13.184 -8.146 54.380 1.00 34.56 96 SER A N 1
ATOM 709 C CA . SER A 1 96 ? 12.638 -6.799 54.506 1.00 34.56 96 SER A CA 1
ATOM 710 C C . SER A 1 96 ? 11.364 -6.648 53.666 1.00 34.56 96 SER A C 1
ATOM 712 O O . SER A 1 96 ? 11.253 -7.160 52.554 1.00 34.56 96 SER A O 1
ATOM 714 N N . GLU A 1 97 ? 10.432 -5.913 54.254 1.00 44.91 97 GLU A N 1
ATOM 715 C CA . GLU A 1 97 ? 9.298 -5.190 53.678 1.00 44.91 97 GLU A CA 1
ATOM 716 C C . GLU A 1 97 ? 9.683 -4.357 52.432 1.00 44.91 97 GLU A C 1
ATOM 718 O O . GLU A 1 97 ? 10.796 -3.828 52.390 1.00 44.91 97 GLU A O 1
ATOM 723 N N . PRO A 1 98 ? 8.805 -4.189 51.422 1.00 48.03 98 PRO A N 1
ATOM 724 C CA . PRO A 1 98 ? 9.019 -3.207 50.368 1.00 48.03 98 PRO A CA 1
ATOM 725 C C . PRO A 1 98 ? 8.302 -1.887 50.707 1.00 48.03 98 PRO A C 1
ATOM 727 O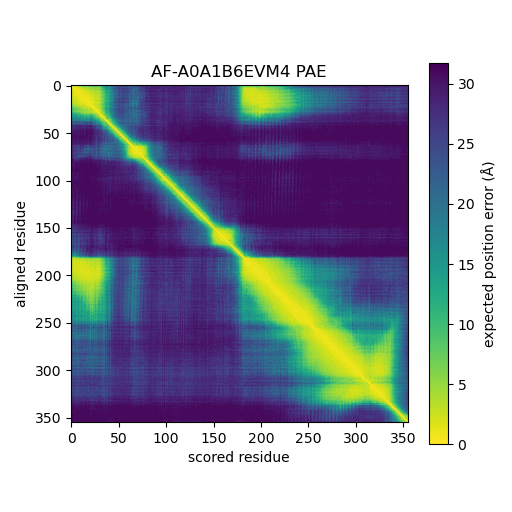 O . PRO A 1 98 ? 7.080 -1.787 50.592 1.00 48.03 98 PRO A O 1
ATOM 730 N N . GLU A 1 99 ? 9.065 -0.860 51.091 1.00 58.62 99 GLU A N 1
ATOM 731 C CA . GLU A 1 99 ? 8.588 0.530 51.158 1.00 58.62 99 GLU A CA 1
ATOM 732 C C . GLU A 1 99 ? 8.478 1.161 49.749 1.00 58.62 99 GLU A C 1
ATOM 734 O O . GLU A 1 99 ? 9.294 0.868 48.867 1.00 58.62 99 GLU A O 1
ATOM 739 N N . PRO A 1 100 ? 7.515 2.075 49.510 1.00 44.22 100 PRO A N 1
ATOM 740 C CA . PRO A 1 100 ? 7.386 2.794 48.247 1.00 44.22 100 PRO A CA 1
ATOM 741 C C . PRO A 1 100 ? 8.316 4.017 48.203 1.00 44.22 100 PRO A C 1
ATOM 743 O O . PRO A 1 100 ? 8.244 4.917 49.040 1.00 44.22 100 PRO A O 1
ATOM 746 N N . SER A 1 101 ? 9.173 4.093 47.184 1.00 41.69 101 SER A N 1
ATOM 747 C CA . SER A 1 101 ? 10.071 5.233 46.980 1.00 41.69 101 SER A CA 1
ATOM 748 C C . SER A 1 101 ? 9.320 6.452 46.434 1.00 41.69 101 SER A C 1
ATOM 750 O O . SER A 1 101 ? 8.955 6.513 45.260 1.00 41.69 101 SER A O 1
ATOM 752 N N . ALA A 1 102 ? 9.138 7.454 47.291 1.00 40.34 102 ALA A N 1
ATOM 753 C CA . ALA A 1 102 ? 8.829 8.822 46.907 1.00 40.34 102 ALA A CA 1
ATOM 754 C C . ALA A 1 102 ? 10.090 9.499 46.341 1.00 40.34 102 ALA A C 1
ATOM 756 O O . ALA A 1 102 ? 11.058 9.716 47.067 1.00 40.34 102 ALA A O 1
ATOM 757 N N . PHE A 1 103 ? 10.070 9.880 45.062 1.00 46.97 103 PHE A N 1
ATOM 758 C CA . PHE A 1 103 ? 11.039 10.822 44.500 1.00 46.97 103 PHE A CA 1
ATOM 759 C C . PHE A 1 103 ? 10.373 12.182 44.314 1.00 46.97 103 PHE A C 1
ATOM 761 O O . PHE A 1 103 ? 9.582 12.397 43.399 1.00 46.97 103 PHE A O 1
ATOM 768 N N . GLY A 1 104 ? 10.729 13.115 45.192 1.00 43.69 104 GLY A N 1
ATOM 769 C CA . GLY A 1 104 ? 10.700 14.534 44.884 1.00 43.69 104 GLY A CA 1
ATOM 770 C C . GLY A 1 104 ? 12.120 15.001 44.584 1.00 43.69 104 GLY A C 1
ATOM 771 O O . GLY A 1 104 ? 13.003 14.773 45.401 1.00 43.69 104 GLY A O 1
ATOM 772 N N . HIS A 1 105 ? 12.328 15.679 43.454 1.00 36.97 105 HIS A N 1
ATOM 773 C CA . HIS A 1 105 ? 13.053 16.954 43.418 1.00 36.97 105 HIS A CA 1
ATOM 774 C C . HIS A 1 105 ? 12.934 17.624 42.035 1.00 36.97 105 HIS A C 1
ATOM 776 O O . HIS A 1 105 ? 13.544 17.208 41.062 1.00 36.97 105 HIS A O 1
ATOM 782 N N . ARG A 1 106 ? 12.081 18.655 41.990 1.00 38.03 106 ARG A N 1
ATOM 783 C CA . ARG A 1 106 ? 12.405 20.054 41.661 1.00 38.03 106 ARG A CA 1
ATOM 784 C C . ARG A 1 106 ? 13.454 20.302 40.568 1.00 38.03 106 ARG A C 1
ATOM 786 O O . ARG A 1 106 ? 14.639 20.213 40.854 1.00 38.03 106 ARG A O 1
ATOM 793 N N . ASP A 1 107 ? 12.990 20.881 39.460 1.00 37.06 107 ASP A N 1
ATOM 794 C CA . ASP A 1 107 ? 13.716 21.939 38.756 1.00 37.06 107 ASP A CA 1
ATOM 795 C C . ASP A 1 107 ? 12.798 23.119 38.418 1.00 37.06 107 ASP A C 1
ATOM 797 O O . ASP A 1 107 ? 11.605 22.991 38.145 1.00 37.06 107 ASP A O 1
ATOM 801 N N . VAL A 1 108 ? 13.397 24.296 38.547 1.00 39.16 108 VAL A N 1
ATOM 802 C CA . VAL A 1 108 ? 12.833 25.642 38.498 1.00 39.16 108 VAL A CA 1
ATOM 803 C C . VAL A 1 108 ? 13.339 26.297 37.211 1.00 39.16 108 VAL A C 1
ATOM 805 O O . VAL A 1 108 ? 14.545 26.355 37.012 1.00 39.16 108 VAL A O 1
ATOM 808 N N . THR A 1 109 ? 12.447 26.808 36.353 1.00 35.53 109 THR A N 1
ATOM 809 C CA . THR A 1 109 ? 12.433 28.197 35.828 1.00 35.53 109 THR A CA 1
ATOM 810 C C . THR A 1 109 ? 11.705 28.367 34.477 1.00 35.53 109 THR A C 1
ATOM 812 O O . THR A 1 109 ? 11.854 27.593 33.541 1.00 35.53 109 THR A O 1
ATOM 815 N N . THR A 1 110 ? 11.034 29.525 34.393 1.00 34.12 110 THR A N 1
ATOM 816 C CA . THR A 1 110 ? 10.714 30.377 33.224 1.00 34.12 110 THR A CA 1
ATOM 817 C C . THR A 1 110 ? 9.354 30.260 32.507 1.00 34.12 110 THR A C 1
ATOM 819 O O . THR A 1 110 ? 9.148 29.423 31.641 1.00 34.12 110 THR A O 1
ATOM 822 N N . SER A 1 111 ? 8.534 31.302 32.758 1.00 34.66 111 SER A N 1
ATOM 823 C CA . SER A 1 111 ? 7.677 32.049 31.803 1.00 34.66 111 SER A CA 1
ATOM 824 C C . SER A 1 111 ? 6.394 31.344 31.298 1.00 34.66 111 SER A C 1
ATOM 826 O O . SER A 1 111 ? 6.435 30.185 30.931 1.00 34.66 111 SER A O 1
ATOM 828 N N . SER A 1 112 ? 5.189 31.924 31.255 1.00 33.34 112 SER A N 1
ATOM 829 C CA . SER A 1 112 ? 4.735 33.321 31.239 1.00 33.34 112 SER A CA 1
ATOM 830 C C . SER A 1 112 ? 3.303 33.446 31.795 1.00 33.34 112 SER A C 1
ATOM 832 O O . SER A 1 112 ? 2.516 32.506 31.741 1.00 33.34 112 SER A O 1
ATOM 834 N N . SER A 1 113 ? 2.989 34.644 32.296 1.00 35.12 113 SER A N 1
ATOM 835 C CA . SER A 1 113 ? 1.655 35.150 32.680 1.00 35.12 113 SER A CA 1
ATOM 836 C C . SER A 1 113 ? 0.729 35.325 31.445 1.00 35.12 113 SER A C 1
ATOM 838 O O . SER A 1 113 ? 1.244 35.266 30.324 1.00 35.12 113 SER A O 1
ATOM 840 N N . PRO A 1 114 ? -0.597 35.563 31.594 1.00 45.00 114 PRO A N 1
ATOM 841 C CA . PRO A 1 114 ? -1.081 36.881 32.026 1.00 45.00 114 PRO A CA 1
ATOM 842 C C . PRO A 1 114 ? -2.245 36.882 33.038 1.00 45.00 114 PRO A C 1
ATOM 844 O O . PRO A 1 114 ? -3.159 36.059 33.002 1.00 45.00 114 PRO A O 1
ATOM 847 N N . GLN A 1 115 ? -2.214 37.898 33.903 1.00 34.94 115 GLN A N 1
ATOM 848 C CA . GLN A 1 115 ? -3.363 38.475 34.604 1.00 34.94 115 GLN A CA 1
ATOM 849 C C . GLN A 1 115 ? -4.189 39.321 33.618 1.00 34.94 115 GLN A C 1
ATOM 851 O O . GLN A 1 115 ? -3.584 39.981 32.777 1.00 34.94 115 GLN A O 1
ATOM 856 N N . ASP A 1 116 ? -5.519 39.397 33.786 1.00 33.41 116 ASP A N 1
ATOM 857 C CA . ASP A 1 116 ? -6.088 40.678 34.228 1.00 33.41 116 ASP A CA 1
ATOM 858 C C . ASP A 1 116 ? -7.493 40.620 34.869 1.00 33.41 116 ASP A C 1
ATOM 860 O O . ASP A 1 116 ? -8.414 39.967 34.386 1.00 33.41 116 ASP A O 1
ATOM 864 N N . MET A 1 117 ? -7.574 41.385 35.961 1.00 35.59 117 MET A N 1
ATOM 865 C CA . MET A 1 117 ? -8.640 42.272 36.440 1.00 35.59 117 MET A CA 1
ATOM 866 C C . MET A 1 117 ? -10.069 41.798 36.843 1.00 35.59 117 MET A C 1
ATOM 868 O O . MET A 1 117 ? -10.976 41.613 36.040 1.00 35.59 117 MET A O 1
ATOM 872 N N . GLU A 1 118 ? -10.266 41.822 38.172 1.00 35.38 118 GLU A N 1
ATOM 873 C CA . GLU A 1 118 ? -11.355 42.476 38.933 1.00 35.38 118 GLU A CA 1
ATOM 874 C C . GLU A 1 118 ? -12.841 42.139 38.676 1.00 35.38 118 GLU A C 1
ATOM 876 O O . GLU A 1 118 ? -13.453 42.571 37.703 1.00 35.38 118 GLU A O 1
ATOM 881 N N . LYS A 1 119 ? -13.503 41.624 39.729 1.00 41.22 119 LYS A N 1
ATOM 882 C CA . LYS A 1 119 ? -14.558 42.369 40.449 1.00 41.22 119 LYS A CA 1
ATOM 883 C C . LYS A 1 119 ? -14.854 41.766 41.829 1.00 41.22 119 LYS A C 1
ATOM 885 O O . LYS A 1 119 ? -15.090 40.576 41.996 1.00 41.22 119 LYS A O 1
ATOM 890 N N . ARG A 1 120 ? -14.808 42.673 42.803 1.00 38.22 120 ARG A N 1
ATOM 891 C CA . ARG A 1 120 ? -15.173 42.583 44.223 1.00 38.22 120 ARG A CA 1
ATOM 892 C C . ARG A 1 120 ? -16.599 42.056 44.405 1.00 38.22 120 ARG A C 1
ATOM 894 O O . ARG A 1 120 ? -17.414 42.413 43.576 1.00 38.22 120 ARG A O 1
ATOM 901 N N . TYR A 1 121 ? -16.890 41.343 45.500 1.00 36.91 121 TYR A N 1
ATOM 902 C CA . TYR A 1 121 ? -17.901 41.704 46.518 1.00 36.91 121 TYR A CA 1
ATOM 903 C C . TYR A 1 121 ? -17.775 40.771 47.736 1.00 36.91 121 TYR A C 1
ATOM 905 O O . TYR A 1 121 ? -18.103 39.590 47.682 1.00 36.91 121 TYR A O 1
ATOM 913 N N . SER A 1 122 ? -17.306 41.336 48.846 1.00 37.81 122 SER A N 1
ATOM 914 C CA . SER A 1 122 ? -17.552 40.846 50.205 1.00 37.81 122 SER A CA 1
ATOM 915 C C . SER A 1 122 ? -18.943 41.308 50.654 1.00 37.81 122 SER A C 1
ATOM 917 O O . SER A 1 122 ? -19.309 42.423 50.296 1.00 37.81 122 SER A O 1
ATOM 919 N N . ILE A 1 123 ? -19.659 40.532 51.478 1.00 41.47 123 ILE A N 1
ATOM 920 C CA . ILE A 1 123 ? -20.206 40.970 52.782 1.00 41.47 123 ILE A CA 1
ATOM 921 C C . ILE A 1 123 ? -20.797 39.792 53.581 1.00 41.47 123 ILE A C 1
ATOM 923 O O . ILE A 1 123 ? -21.334 38.830 53.044 1.00 41.47 123 ILE A O 1
ATOM 927 N N . THR A 1 124 ? -20.655 39.930 54.893 1.00 34.28 124 THR A N 1
ATOM 928 C CA . THR A 1 124 ? -21.171 39.154 56.026 1.00 34.28 124 THR A CA 1
ATOM 929 C C . THR A 1 124 ? -22.649 39.435 56.359 1.00 34.28 124 THR A C 1
ATOM 931 O O . THR A 1 124 ? -23.173 40.474 55.972 1.00 34.28 124 THR A O 1
ATOM 934 N N . SER A 1 125 ? -23.207 38.581 57.237 1.00 30.45 125 SER A N 1
ATOM 935 C CA . SER A 1 125 ? -24.255 38.826 58.265 1.00 30.45 125 SER A CA 1
ATOM 936 C C . SER A 1 125 ? -25.684 38.289 58.068 1.00 30.45 125 SER A C 1
ATOM 938 O O . SER A 1 125 ? -26.446 38.760 57.238 1.00 30.45 125 SER A O 1
ATOM 940 N N . LEU A 1 126 ? -26.013 37.345 58.968 1.00 43.00 126 LEU A N 1
ATOM 941 C CA . LEU A 1 126 ? -27.149 37.277 59.910 1.00 43.00 126 LEU A CA 1
ATOM 942 C C . LEU A 1 126 ? -28.534 37.806 59.487 1.00 43.00 126 LEU A C 1
ATOM 944 O O . LEU A 1 126 ? -28.722 38.995 59.253 1.00 43.00 126 LEU A O 1
ATOM 948 N N . GLY A 1 127 ? -29.536 36.930 59.624 1.00 33.19 127 GLY A N 1
ATOM 949 C CA . GLY A 1 127 ? -30.959 37.269 59.662 1.00 33.19 127 GLY A CA 1
ATOM 950 C C . GLY A 1 127 ? -31.783 36.148 60.301 1.00 33.19 127 GLY A C 1
ATOM 951 O O . GLY A 1 127 ? -32.044 35.128 59.675 1.00 33.19 127 GLY A O 1
ATOM 952 N N . SER A 1 128 ? -32.142 36.352 61.567 1.00 33.66 128 SER A N 1
ATOM 953 C CA . SER A 1 128 ? -33.084 35.569 62.371 1.00 33.66 128 SER A CA 1
ATOM 954 C C . SER A 1 128 ? -34.522 36.003 62.063 1.00 33.66 128 SER A C 1
ATOM 956 O O . SER A 1 128 ? -34.752 37.210 62.018 1.00 33.66 128 SER A O 1
ATOM 958 N N . LEU A 1 129 ? -35.476 35.071 61.919 1.00 34.72 129 LEU A N 1
ATOM 959 C CA . LEU A 1 129 ? -36.848 35.263 62.418 1.00 34.72 129 LEU A CA 1
ATOM 960 C C . LEU A 1 129 ? -37.650 33.941 62.487 1.00 34.72 129 LEU A C 1
ATOM 962 O O . LEU A 1 129 ? -37.922 33.307 61.472 1.00 34.72 129 LEU A O 1
ATOM 966 N N . GLU A 1 130 ? -37.984 33.566 63.724 1.00 35.09 130 GLU A N 1
ATOM 967 C CA . GLU A 1 130 ? -39.258 33.028 64.245 1.00 35.09 130 GLU A CA 1
ATOM 968 C C . GLU A 1 130 ? -40.318 32.462 63.281 1.00 35.09 130 GLU A C 1
ATOM 970 O O . GLU A 1 130 ? -40.902 33.205 62.496 1.00 35.09 130 GLU A O 1
ATOM 975 N N . VAL A 1 131 ? -40.723 31.203 63.528 1.00 34.16 131 VAL A N 1
ATOM 976 C CA . VAL A 1 131 ? -42.135 30.769 63.481 1.00 34.16 131 VAL A CA 1
ATOM 977 C C . VAL A 1 131 ? -42.389 29.709 64.567 1.00 34.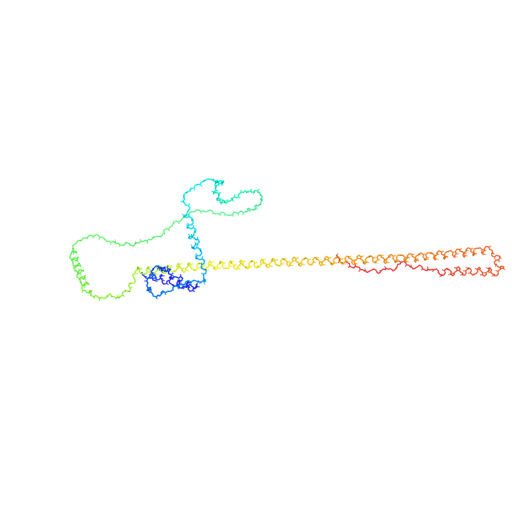16 131 VAL A C 1
ATOM 979 O O . VAL A 1 131 ? -41.909 28.578 64.501 1.00 34.16 131 VAL A O 1
ATOM 982 N N . SER A 1 132 ? -43.200 30.062 65.559 1.00 40.06 132 SER A N 1
ATOM 983 C CA . SER A 1 132 ? -44.061 29.163 66.342 1.00 40.06 132 SER A CA 1
ATOM 984 C C . SER A 1 132 ? -45.300 29.967 66.749 1.00 40.06 132 SER A C 1
ATOM 986 O O . SER A 1 132 ? -45.190 31.173 66.959 1.00 40.06 132 SER A O 1
ATOM 988 N N . PRO A 1 133 ? -46.489 29.348 66.838 1.00 41.50 133 PRO A N 1
ATOM 989 C CA . PRO A 1 133 ? -46.946 29.025 68.189 1.00 41.50 133 PRO A CA 1
ATOM 990 C C . PRO A 1 133 ? -47.784 27.741 68.296 1.00 41.50 133 PRO A C 1
ATOM 992 O O . PRO A 1 133 ? -48.506 27.329 67.391 1.00 41.50 133 PRO A O 1
ATOM 995 N N . SER A 1 134 ? -47.707 27.140 69.482 1.00 30.27 134 SER A N 1
ATOM 996 C CA . SER A 1 134 ? -48.613 26.116 69.995 1.00 30.27 134 SER A CA 1
ATOM 997 C C . SER A 1 134 ? -49.420 26.682 71.170 1.00 30.27 134 SER A C 1
ATOM 999 O O . SER A 1 134 ? -48.892 27.480 71.940 1.00 30.27 134 SER A O 1
ATOM 1001 N N . LYS A 1 135 ? -50.618 26.107 71.355 1.00 37.03 135 LYS A N 1
ATOM 1002 C CA . LYS A 1 135 ? -51.480 26.054 72.559 1.00 37.03 135 LYS A CA 1
ATOM 1003 C C . LYS A 1 135 ? -52.499 27.187 72.767 1.00 37.03 135 LYS A C 1
ATOM 1005 O O . LYS A 1 135 ? -52.179 28.279 73.214 1.00 37.03 135 LYS A O 1
ATOM 1010 N N . HIS A 1 136 ? -53.760 26.811 72.539 1.00 30.20 136 HIS A N 1
ATOM 1011 C CA . HIS A 1 136 ? -54.957 27.400 73.136 1.00 30.20 136 HIS A CA 1
ATOM 1012 C C . HIS A 1 1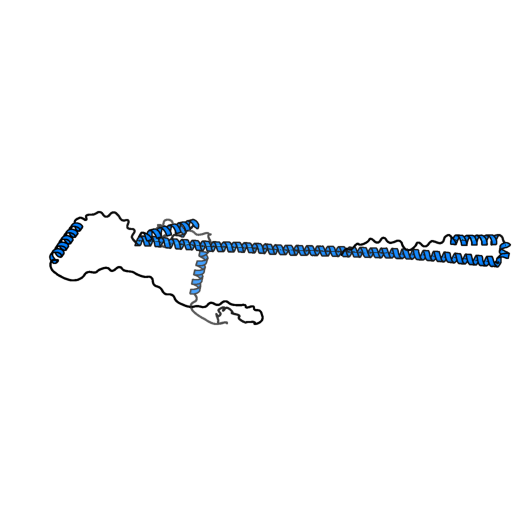36 ? -54.990 27.119 74.648 1.00 30.20 136 HIS A C 1
ATOM 1014 O O . HIS A 1 136 ? -54.863 25.968 75.068 1.00 30.20 136 HIS A O 1
ATOM 1020 N N . SER A 1 137 ? -55.216 28.162 75.443 1.00 29.09 137 SER A N 1
ATOM 1021 C CA . SER A 1 137 ? -55.695 28.079 76.823 1.00 29.09 137 SER A CA 1
ATOM 1022 C C . SER A 1 137 ? -56.741 29.172 77.028 1.00 29.09 137 SER A C 1
ATOM 1024 O O . SER A 1 137 ? -56.400 30.351 77.074 1.00 29.09 137 SER A O 1
ATOM 1026 N N . GLU A 1 138 ? -58.001 28.771 77.144 1.00 32.19 138 GLU A N 1
ATOM 1027 C CA . GLU A 1 138 ? -59.108 29.612 77.591 1.00 32.19 138 GLU A CA 1
ATOM 1028 C C . GLU A 1 138 ? -59.639 29.007 78.889 1.00 32.19 138 GLU A C 1
ATOM 1030 O O . GLU A 1 138 ? -60.079 27.858 78.892 1.00 32.19 138 GLU A O 1
ATOM 1035 N N . PHE A 1 139 ? -59.583 29.769 79.982 1.00 31.14 139 PHE A N 1
ATOM 1036 C CA . PHE A 1 139 ? -60.619 29.740 81.011 1.00 31.14 139 PHE A CA 1
ATOM 1037 C C . PHE A 1 139 ? -60.524 31.007 81.869 1.00 31.14 139 PHE A C 1
ATOM 1039 O O . PHE A 1 139 ? -59.581 31.183 82.640 1.00 31.14 139 PHE A O 1
ATOM 1046 N N . GLU A 1 140 ? -61.519 31.876 81.728 1.00 38.72 140 GLU A N 1
ATOM 1047 C CA . GLU A 1 140 ? -61.937 32.814 82.766 1.00 38.72 140 GLU A CA 1
ATOM 1048 C C . GLU A 1 140 ? -63.035 32.140 83.599 1.00 38.72 140 GLU A C 1
ATOM 1050 O O . GLU A 1 140 ? -63.918 31.509 83.024 1.00 38.72 140 GLU A O 1
ATOM 1055 N N . SER A 1 141 ? -63.018 32.301 84.925 1.00 34.16 141 SER A N 1
ATOM 1056 C CA . SER A 1 141 ? -64.228 32.647 85.690 1.00 34.16 141 SER A CA 1
ATOM 1057 C C . SER A 1 141 ? -63.891 32.916 87.157 1.00 34.16 141 SER A C 1
ATOM 1059 O O . SER A 1 141 ? -63.181 32.155 87.815 1.00 34.16 141 SER A O 1
ATOM 1061 N N . GLU A 1 142 ? -64.448 34.015 87.652 1.00 34.22 142 GLU A N 1
ATOM 1062 C CA . GLU A 1 142 ? -64.325 34.566 88.996 1.00 34.22 142 GLU A CA 1
ATOM 1063 C C . GLU A 1 142 ? -65.109 33.794 90.082 1.00 34.22 142 GLU A C 1
ATOM 1065 O O . GLU A 1 142 ? -66.149 33.192 89.838 1.00 34.22 142 GLU A O 1
ATOM 1070 N N . ALA A 1 143 ? -64.556 33.879 91.297 1.00 37.12 143 ALA A N 1
ATOM 1071 C CA . ALA A 1 143 ? -65.151 34.078 92.627 1.00 37.12 143 ALA A CA 1
ATOM 1072 C C . ALA A 1 143 ? -66.516 33.466 93.060 1.00 37.12 143 ALA A C 1
ATOM 1074 O O . ALA A 1 143 ? -67.590 33.881 92.647 1.00 37.12 143 ALA A O 1
ATOM 1075 N N . CYS A 1 144 ? -66.400 32.685 94.148 1.00 33.78 144 CYS A N 1
ATOM 1076 C CA . CYS A 1 144 ? -67.179 32.706 95.403 1.00 33.78 144 CYS A CA 1
ATOM 1077 C C . CYS A 1 144 ? -68.675 32.317 95.440 1.00 33.78 144 CYS A C 1
ATOM 1079 O O . CYS A 1 144 ? -69.548 33.090 95.066 1.00 33.78 144 CYS A O 1
ATOM 1081 N N . GLY A 1 145 ? -68.965 31.261 96.221 1.00 33.69 145 GLY A N 1
ATOM 1082 C CA . GLY A 1 145 ? -69.968 31.381 97.293 1.00 33.69 145 GLY A CA 1
ATOM 1083 C C . GLY A 1 145 ? -71.144 30.398 97.322 1.00 33.69 145 GLY A C 1
ATOM 1084 O O . GLY A 1 145 ? -72.281 30.812 97.171 1.00 33.69 145 GLY A O 1
ATOM 1085 N N . GLY A 1 146 ? -70.878 29.142 97.691 1.00 41.31 146 GLY A N 1
ATOM 1086 C CA . GLY A 1 146 ? -71.535 28.489 98.833 1.00 41.31 146 GLY A CA 1
ATOM 1087 C C . GLY A 1 146 ? -73.016 28.075 98.753 1.00 41.31 146 GLY A C 1
ATOM 1088 O O . GLY A 1 146 ? -73.914 28.899 98.883 1.00 41.31 146 GLY A O 1
ATOM 1089 N N . ARG A 1 147 ? -73.197 26.745 98.875 1.00 52.09 147 ARG A N 1
ATOM 1090 C CA . ARG A 1 147 ? -74.291 26.032 99.577 1.00 52.09 147 ARG A CA 1
ATOM 1091 C C . ARG A 1 147 ? -75.452 25.540 98.699 1.00 52.09 147 ARG A C 1
ATOM 1093 O O . ARG A 1 147 ? -76.529 26.117 98.748 1.00 52.09 147 ARG A O 1
ATOM 1100 N N . LEU A 1 148 ? -75.231 24.400 98.017 1.00 49.19 148 LEU A N 1
ATOM 1101 C CA . LEU A 1 148 ? -76.119 23.205 97.952 1.00 49.19 148 LEU A CA 1
ATOM 1102 C C . LEU A 1 148 ? -75.612 22.071 97.005 1.00 49.19 148 LEU A C 1
ATOM 1104 O O . LEU A 1 148 ? -76.405 21.280 96.514 1.00 49.19 148 LEU A O 1
ATOM 1108 N N . GLU A 1 149 ? -74.305 21.912 96.763 1.00 52.12 149 GLU A N 1
ATOM 1109 C CA . GLU A 1 149 ? -73.805 20.962 95.734 1.00 52.12 149 GLU A CA 1
ATOM 1110 C C . GLU A 1 149 ? -73.521 19.527 96.238 1.00 52.12 149 GLU A C 1
ATOM 1112 O O . GLU A 1 149 ? -73.355 18.594 95.449 1.00 52.12 149 GLU A O 1
ATOM 1117 N N . ASN A 1 150 ? -73.516 19.295 97.556 1.00 55.25 150 ASN A N 1
ATOM 1118 C CA . ASN A 1 150 ? -73.163 17.976 98.108 1.00 55.25 150 ASN A CA 1
ATOM 1119 C C . ASN A 1 150 ? -74.223 16.892 97.830 1.00 55.25 150 ASN A C 1
ATOM 1121 O O . ASN A 1 150 ? -73.884 15.711 97.762 1.00 55.25 150 ASN A O 1
ATOM 1125 N N . SER A 1 151 ? -75.497 17.264 97.659 1.00 57.25 151 SER A N 1
ATOM 1126 C CA . SER A 1 151 ? -76.564 16.314 97.311 1.00 57.25 151 SER A CA 1
ATOM 1127 C C . SER A 1 151 ? -76.541 15.922 95.836 1.00 57.25 151 SER A C 1
ATOM 1129 O O . SER A 1 151 ? -76.900 14.798 95.500 1.00 57.25 151 SER A O 1
ATOM 1131 N N . GLU A 1 152 ? -76.085 16.816 94.960 1.00 67.75 152 GLU A N 1
ATOM 1132 C CA . GLU A 1 152 ? -76.046 16.575 93.519 1.00 67.75 152 GLU A CA 1
ATOM 1133 C C . GLU A 1 152 ? -74.836 15.719 93.122 1.00 67.75 152 GLU A C 1
ATOM 1135 O O . GLU A 1 152 ? -74.957 14.836 92.277 1.00 67.75 152 GLU A O 1
ATOM 1140 N N . SER A 1 153 ? -73.695 15.889 93.799 1.00 70.69 153 SER A N 1
ATOM 1141 C CA . SER A 1 153 ? -72.511 15.036 93.618 1.00 70.69 153 SER A CA 1
ATOM 1142 C C . SER A 1 153 ? -72.767 13.577 94.027 1.00 70.69 153 SER A C 1
ATOM 1144 O O . SER A 1 153 ? -72.491 12.657 93.255 1.00 70.69 153 SER A O 1
ATOM 1146 N N . LEU A 1 154 ? -73.380 13.342 95.196 1.00 73.75 154 LEU A N 1
ATOM 1147 C CA . LEU A 1 154 ? -73.735 11.986 95.637 1.00 73.75 154 LEU A CA 1
ATOM 1148 C C . LEU A 1 154 ? -74.825 11.355 94.758 1.00 73.75 154 LEU A C 1
ATOM 1150 O O . LEU A 1 154 ? -74.782 10.152 94.499 1.00 73.75 154 LEU A O 1
ATOM 1154 N N . HIS A 1 155 ? -75.771 12.156 94.261 1.00 77.94 155 HIS A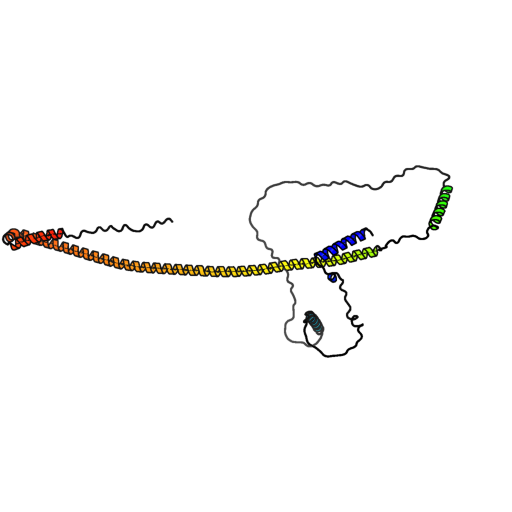 N 1
ATOM 1155 C CA . HIS A 1 155 ? -76.805 11.688 93.340 1.00 77.94 155 HIS A CA 1
ATOM 1156 C C . HIS A 1 155 ? -76.232 11.332 91.958 1.00 77.94 155 HIS A C 1
ATOM 1158 O O . HIS A 1 155 ? -76.531 10.262 91.430 1.00 77.94 155 HIS A O 1
ATOM 1164 N N . ASN A 1 156 ? -75.335 12.158 91.410 1.00 80.81 156 ASN A N 1
ATOM 1165 C CA . ASN A 1 156 ? -74.616 11.868 90.167 1.00 80.81 156 ASN A CA 1
ATOM 1166 C C . ASN A 1 156 ? -73.709 10.643 90.297 1.00 80.81 156 ASN A C 1
ATOM 1168 O O . ASN A 1 156 ? -73.675 9.813 89.390 1.00 80.81 156 ASN A O 1
ATOM 1172 N N . LEU A 1 157 ? -73.020 10.481 91.430 1.00 83.19 157 LEU A N 1
ATOM 1173 C CA . LEU A 1 157 ? -72.224 9.287 91.705 1.00 83.19 157 LEU A CA 1
ATOM 1174 C C . LEU A 1 157 ? -73.112 8.039 91.793 1.00 83.19 157 LEU A C 1
ATOM 1176 O O . LEU A 1 157 ? -72.782 7.016 91.202 1.00 83.19 157 LEU A O 1
ATOM 1180 N N . SER A 1 158 ? -74.262 8.124 92.467 1.00 84.31 158 SER A N 1
ATOM 1181 C CA . SER A 1 158 ? -75.222 7.019 92.549 1.00 84.31 158 SER A CA 1
ATOM 1182 C C . SER A 1 158 ? -75.772 6.632 91.169 1.00 84.31 158 SER A C 1
ATOM 1184 O O . SER A 1 158 ? -75.795 5.447 90.837 1.00 84.31 158 SER A O 1
ATOM 1186 N N . LEU A 1 159 ? -76.109 7.611 90.320 1.00 84.75 159 LEU A N 1
ATOM 1187 C CA . LEU A 1 159 ? -76.523 7.381 88.931 1.00 84.75 159 LEU A CA 1
ATOM 1188 C C . LEU A 1 159 ? -75.392 6.815 88.059 1.00 84.75 159 LEU A C 1
ATOM 1190 O O . LEU A 1 159 ? -75.644 5.959 87.212 1.00 84.75 159 LEU A O 1
ATOM 1194 N N . ALA A 1 160 ? -74.147 7.251 88.260 1.00 83.94 160 ALA A N 1
ATOM 1195 C CA . ALA A 1 160 ? -72.983 6.729 87.547 1.00 83.94 160 ALA A CA 1
ATOM 1196 C C . ALA A 1 160 ? -72.672 5.275 87.938 1.00 83.94 160 ALA A C 1
ATOM 1198 O O . ALA A 1 160 ? -72.343 4.469 87.068 1.00 83.94 160 ALA A O 1
ATOM 1199 N N . ILE A 1 161 ? -72.823 4.924 89.221 1.00 84.62 161 ILE A N 1
ATOM 1200 C CA . ILE A 1 161 ? -72.673 3.548 89.714 1.00 84.62 161 ILE A CA 1
ATOM 1201 C C . ILE A 1 161 ? -73.779 2.656 89.138 1.00 84.62 161 ILE A C 1
ATOM 1203 O O . ILE A 1 161 ? -73.474 1.582 88.627 1.00 84.62 161 ILE A O 1
ATOM 1207 N N . LEU A 1 162 ? -75.034 3.119 89.132 1.00 83.38 162 LEU A N 1
ATOM 1208 C CA . LEU A 1 162 ? -76.159 2.401 88.517 1.00 83.38 162 LEU A CA 1
ATOM 120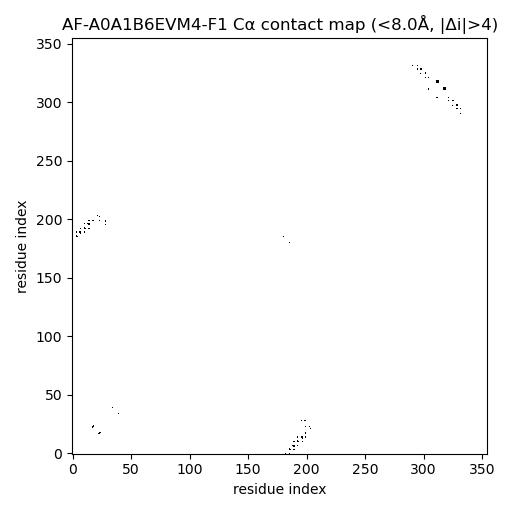9 C C . LEU A 1 162 ? -75.949 2.180 87.013 1.00 83.38 162 LEU A C 1
ATOM 1211 O O . LEU A 1 162 ? -76.130 1.068 86.530 1.00 83.38 162 LEU A O 1
ATOM 1215 N N . ARG A 1 163 ? -75.495 3.205 86.278 1.00 80.06 163 ARG A N 1
ATOM 1216 C CA . ARG A 1 163 ? -75.175 3.083 84.845 1.00 80.06 163 ARG A CA 1
ATOM 1217 C C . ARG A 1 163 ? -74.016 2.127 84.577 1.00 80.06 163 ARG A C 1
ATOM 1219 O O . ARG A 1 163 ? -74.077 1.378 83.610 1.00 80.06 163 ARG A O 1
ATOM 1226 N N . ARG A 1 164 ? -72.973 2.134 85.414 1.00 80.31 164 ARG A N 1
ATOM 1227 C CA . ARG A 1 164 ? -71.843 1.203 85.279 1.00 80.31 164 ARG A CA 1
ATOM 1228 C C . ARG A 1 164 ? -72.272 -0.239 85.550 1.00 80.31 164 ARG A C 1
ATOM 1230 O O . ARG A 1 164 ? -71.941 -1.105 84.757 1.00 80.31 164 ARG A O 1
ATOM 1237 N N . GLN A 1 165 ? -73.079 -0.479 86.583 1.00 77.12 165 GLN A N 1
ATOM 1238 C CA . GLN A 1 165 ? -73.622 -1.814 86.862 1.00 77.12 165 GLN A CA 1
ATOM 1239 C C . GLN A 1 165 ? -74.582 -2.297 85.770 1.00 77.12 165 GLN A C 1
ATOM 1241 O O . GLN A 1 165 ? -74.615 -3.484 85.472 1.00 77.12 165 GLN A O 1
ATOM 1246 N N . GLN A 1 166 ? -75.331 -1.390 85.139 1.00 72.69 166 GLN A N 1
ATOM 1247 C CA . GLN A 1 166 ? -76.210 -1.728 84.021 1.00 72.69 166 GLN A CA 1
ATOM 1248 C C . GLN A 1 166 ? -75.428 -2.044 82.735 1.00 72.69 166 GLN A C 1
ATOM 1250 O O . GLN A 1 166 ? -75.823 -2.940 82.000 1.00 72.69 166 GLN A O 1
ATOM 1255 N N . LEU A 1 167 ? -74.294 -1.373 82.494 1.00 66.38 167 LEU A N 1
ATOM 1256 C CA . LEU A 1 167 ? -73.364 -1.708 81.404 1.00 66.38 167 LEU A CA 1
ATOM 1257 C C . LEU A 1 167 ? -72.608 -3.021 81.655 1.00 66.38 167 LEU A C 1
ATOM 1259 O O . LEU A 1 167 ? -72.328 -3.748 80.712 1.00 66.38 167 LEU A O 1
ATOM 1263 N N . GLU A 1 168 ? -72.304 -3.341 82.914 1.00 63.69 168 GLU A N 1
ATOM 1264 C CA . GLU A 1 168 ? -71.663 -4.606 83.298 1.00 63.69 168 GLU A CA 1
ATOM 1265 C C . GLU A 1 168 ? -72.654 -5.790 83.320 1.00 63.69 168 GLU A C 1
ATOM 1267 O O . GLU A 1 168 ? -72.236 -6.935 83.166 1.00 63.69 168 GLU A O 1
ATOM 1272 N N . ALA A 1 169 ? -73.962 -5.537 83.473 1.00 60.56 169 ALA A N 1
ATOM 1273 C CA . ALA A 1 169 ? -75.016 -6.560 83.459 1.00 60.56 169 ALA A CA 1
ATOM 1274 C C . ALA A 1 169 ? -75.567 -6.890 82.052 1.00 60.56 169 ALA A C 1
ATOM 1276 O O . ALA A 1 169 ? -76.183 -7.940 81.884 1.00 60.56 169 ALA A O 1
ATOM 1277 N N . GLU A 1 170 ? -75.331 -6.032 81.052 1.00 52.06 170 GLU A N 1
ATOM 1278 C CA . GLU A 1 170 ? -75.813 -6.166 79.661 1.00 52.06 170 GLU A CA 1
ATOM 1279 C C . GLU A 1 170 ? -74.699 -6.540 78.652 1.00 52.06 170 GLU A C 1
ATOM 1281 O O . GLU A 1 170 ? -74.872 -6.370 77.449 1.00 52.06 170 GLU A O 1
ATOM 1286 N N . GLU A 1 171 ? -73.559 -7.085 79.097 1.00 48.00 171 GLU A N 1
ATOM 1287 C CA . GLU A 1 171 ? -72.518 -7.635 78.202 1.00 48.00 171 GLU A CA 1
ATOM 1288 C C . GLU A 1 171 ? -72.406 -9.172 78.309 1.00 48.00 171 GLU A C 1
ATOM 1290 O O . GLU A 1 171 ? -71.487 -9.712 78.932 1.00 48.00 171 GLU A O 1
ATOM 1295 N N . PRO A 1 172 ? -73.303 -9.933 77.653 1.00 45.78 172 PRO A N 1
ATOM 1296 C CA . PRO A 1 172 ? -72.988 -11.258 77.160 1.00 45.78 172 PRO A CA 1
ATOM 1297 C C . PRO A 1 172 ? -72.670 -11.197 75.654 1.00 45.78 172 PRO A C 1
ATOM 1299 O O . PRO A 1 172 ? -73.557 -11.098 74.815 1.00 45.78 172 PRO A 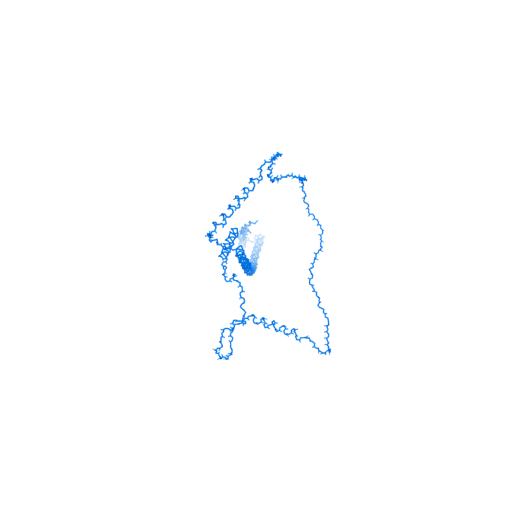O 1
ATOM 1302 N N . MET A 1 173 ? -71.383 -11.362 75.331 1.00 55.28 173 MET A N 1
ATOM 1303 C CA . MET A 1 173 ? -70.887 -12.112 74.166 1.00 55.28 173 MET A CA 1
ATOM 1304 C C . MET A 1 173 ? -71.343 -11.654 72.760 1.00 55.28 173 MET A C 1
ATOM 1306 O O . MET A 1 173 ? -72.260 -12.236 72.193 1.00 55.28 173 MET A O 1
ATOM 1310 N N . ALA A 1 174 ? -70.596 -10.740 72.122 1.00 45.81 174 ALA A N 1
ATOM 1311 C CA . ALA A 1 174 ? -70.419 -10.728 70.656 1.00 45.81 174 ALA A CA 1
ATOM 1312 C C . ALA A 1 174 ? -69.267 -9.801 70.203 1.00 45.81 174 ALA A C 1
ATOM 1314 O O . ALA A 1 174 ? -69.494 -8.708 69.686 1.00 45.81 174 ALA A O 1
ATOM 1315 N N . LEU A 1 175 ? -68.015 -10.252 70.331 1.00 44.47 175 LEU A N 1
ATOM 1316 C CA . LEU A 1 175 ? -66.916 -9.693 69.533 1.00 44.47 175 LEU A CA 1
ATOM 1317 C C . LEU A 1 175 ? -66.913 -10.365 68.145 1.00 44.47 175 LEU A C 1
ATOM 1319 O O . LEU A 1 175 ? -66.891 -11.597 68.085 1.00 44.47 175 LEU A O 1
ATOM 1323 N N . PRO A 1 176 ? -66.904 -9.617 67.025 1.00 50.88 176 PRO A N 1
ATOM 1324 C CA . PRO A 1 176 ? -66.600 -10.190 65.717 1.00 50.88 176 PRO A CA 1
ATOM 1325 C C . PRO A 1 176 ? -65.110 -10.588 65.650 1.00 50.88 176 PRO A C 1
ATOM 1327 O O . PRO A 1 176 ? -64.282 -9.968 66.325 1.00 50.88 176 PRO A O 1
ATOM 1330 N N . PRO A 1 177 ? -64.729 -11.604 64.850 1.00 47.97 177 PRO A N 1
ATOM 1331 C CA . PRO A 1 177 ? -63.350 -12.064 64.779 1.00 47.97 177 PRO A CA 1
ATOM 1332 C C . PRO A 1 177 ? -62.501 -11.006 64.068 1.00 47.97 177 PRO A C 1
ATOM 1334 O O . PRO A 1 177 ? -62.576 -10.830 62.854 1.00 47.97 177 PRO A O 1
ATOM 1337 N N . VAL A 1 178 ? -61.688 -10.282 64.833 1.00 53.84 178 VAL A N 1
ATOM 1338 C CA . VAL A 1 178 ? -60.591 -9.479 64.287 1.00 53.84 178 VAL A CA 1
ATOM 1339 C C . VAL A 1 178 ? -59.481 -10.459 63.895 1.00 53.84 178 VAL A C 1
ATOM 1341 O O . VAL A 1 178 ? -59.047 -11.223 64.761 1.00 53.84 178 VAL A O 1
ATOM 1344 N N . PRO A 1 179 ? -58.991 -10.484 62.642 1.00 55.00 179 PRO A N 1
ATOM 1345 C CA . PRO A 1 179 ? -57.833 -11.296 62.306 1.00 55.00 179 PRO A CA 1
ATOM 1346 C C . PRO A 1 179 ? -56.612 -10.649 62.965 1.00 55.00 179 PRO A C 1
ATOM 1348 O O . PRO A 1 179 ? -56.087 -9.632 62.509 1.00 55.00 179 PRO A O 1
ATOM 1351 N N . ALA A 1 180 ? -56.201 -11.197 64.104 1.00 53.44 180 ALA A N 1
ATOM 1352 C CA . ALA A 1 180 ? -55.026 -10.750 64.825 1.00 53.44 180 ALA A CA 1
ATOM 1353 C C . ALA A 1 180 ? -53.776 -11.340 64.165 1.00 53.44 180 ALA A C 1
ATOM 1355 O O . ALA A 1 180 ? -53.203 -12.305 64.656 1.00 53.44 180 ALA A O 1
ATOM 1356 N N . HIS A 1 181 ? -53.323 -10.735 63.067 1.00 63.12 181 HIS A N 1
ATOM 1357 C CA . HIS A 1 181 ? -51.883 -10.710 62.822 1.00 63.12 181 HIS A CA 1
ATOM 1358 C C . HIS A 1 181 ? -51.304 -9.903 63.980 1.00 63.12 181 HIS A C 1
ATOM 1360 O O . HIS A 1 181 ? -51.596 -8.704 64.104 1.00 63.12 181 HIS A O 1
ATOM 1366 N N . THR A 1 182 ? -50.573 -10.545 64.890 1.00 84.06 182 THR A N 1
ATOM 1367 C CA . THR A 1 182 ? -49.955 -9.784 65.971 1.00 84.06 182 THR A CA 1
ATOM 1368 C C . THR A 1 182 ? -48.926 -8.837 65.351 1.00 84.06 182 THR A C 1
ATOM 1370 O O . THR A 1 182 ? -48.396 -9.082 64.267 1.00 84.06 182 THR A O 1
ATOM 1373 N N . LEU A 1 183 ? -48.650 -7.705 66.002 1.00 86.81 183 LEU A N 1
ATOM 1374 C CA . LEU A 1 183 ? -47.634 -6.769 65.506 1.00 86.81 183 LEU A CA 1
ATOM 1375 C C . LEU A 1 183 ? -46.286 -7.477 65.284 1.00 86.81 183 LEU A C 1
ATOM 1377 O O . LEU A 1 183 ? -45.561 -7.127 64.362 1.00 86.81 183 LEU A O 1
ATOM 1381 N N . VAL A 1 184 ? -45.991 -8.478 66.117 1.00 89.69 184 VAL A N 1
ATOM 1382 C CA . VAL A 1 184 ? -44.791 -9.311 66.037 1.00 89.69 184 VAL A CA 1
ATOM 1383 C C . VAL A 1 184 ? -44.768 -10.110 64.734 1.00 89.69 184 VAL A C 1
ATOM 1385 O O . VAL A 1 184 ? -43.772 -10.035 64.024 1.00 89.69 184 VAL A O 1
ATOM 1388 N N . ASP A 1 185 ? -45.866 -10.772 64.362 1.00 89.31 185 ASP A N 1
ATOM 1389 C CA . ASP A 1 185 ? -45.950 -11.531 63.102 1.00 89.31 185 ASP A CA 1
ATOM 1390 C C . ASP A 1 185 ? -45.745 -10.621 61.881 1.00 89.31 185 ASP A C 1
ATOM 1392 O O . ASP A 1 185 ? -44.962 -10.937 60.991 1.00 89.31 185 ASP A O 1
ATOM 1396 N N . GLN A 1 186 ? -46.358 -9.430 61.881 1.00 90.75 186 GLN A N 1
ATOM 1397 C CA . GLN A 1 186 ? -46.180 -8.450 60.798 1.00 90.75 186 GLN A CA 1
ATOM 1398 C C . GLN A 1 186 ? -44.741 -7.933 60.694 1.00 90.75 186 GLN A C 1
ATOM 1400 O O . GLN A 1 186 ? -44.273 -7.604 59.606 1.00 90.75 186 GLN A O 1
ATOM 1405 N N . VAL A 1 187 ? -44.042 -7.811 61.823 1.00 93.06 187 VAL A N 1
ATOM 1406 C CA . VAL A 1 187 ? -42.631 -7.413 61.841 1.00 93.06 187 VAL A CA 1
ATOM 1407 C C . VAL A 1 187 ? -41.748 -8.550 61.329 1.00 93.06 187 VAL A C 1
ATOM 1409 O O . VAL A 1 187 ? -40.851 -8.275 60.539 1.00 93.06 187 VAL A O 1
ATOM 1412 N N . ILE A 1 188 ? -42.029 -9.802 61.704 1.00 92.81 188 ILE A N 1
ATOM 1413 C CA . ILE A 1 188 ? -41.311 -10.986 61.205 1.00 92.81 188 ILE A CA 1
ATOM 1414 C C . ILE A 1 188 ? -41.483 -11.125 59.686 1.00 92.81 188 ILE A C 1
ATOM 1416 O O . ILE A 1 188 ? -40.506 -11.340 58.977 1.00 92.81 188 ILE A O 1
ATOM 1420 N N . GLU A 1 189 ? -42.697 -10.953 59.157 1.00 91.75 189 GLU A N 1
ATOM 1421 C CA . GLU A 1 189 ? -42.950 -10.980 57.707 1.00 91.75 189 GLU A CA 1
ATOM 1422 C C . GLU A 1 189 ? -42.135 -9.916 56.959 1.00 91.75 189 GLU A C 1
ATOM 1424 O O . GLU A 1 189 ? -41.504 -10.205 55.941 1.00 91.75 189 GLU A O 1
ATOM 1429 N N . VAL A 1 190 ? -42.110 -8.684 57.478 1.00 94.94 190 VAL A N 1
ATOM 1430 C CA . VAL A 1 190 ? -41.321 -7.595 56.892 1.00 94.94 190 VAL A CA 1
ATOM 1431 C C . VAL A 1 190 ? -39.819 -7.882 56.990 1.00 94.94 190 VAL A C 1
ATOM 1433 O O . VAL A 1 190 ? -39.107 -7.629 56.022 1.00 94.94 190 VAL A O 1
ATOM 1436 N N . ASP A 1 191 ? -39.331 -8.429 58.105 1.00 95.12 191 ASP A N 1
ATOM 1437 C CA . ASP A 1 191 ? -37.921 -8.802 58.287 1.00 95.12 191 ASP A CA 1
ATOM 1438 C C . ASP A 1 191 ? -37.487 -9.904 57.306 1.00 95.12 191 ASP A C 1
ATOM 1440 O O . ASP A 1 191 ? -36.453 -9.787 56.644 1.00 95.12 191 ASP A O 1
ATOM 1444 N N . ASN A 1 192 ? -38.336 -10.913 57.099 1.00 93.88 192 ASN A N 1
ATOM 1445 C CA . ASN A 1 192 ? -38.112 -11.964 56.107 1.00 93.88 192 ASN A CA 1
ATOM 1446 C C . ASN A 1 192 ? -38.063 -11.395 54.679 1.00 93.88 192 ASN A C 1
ATOM 1448 O O . ASN A 1 192 ? -37.177 -11.750 53.898 1.00 93.88 192 ASN A O 1
ATOM 1452 N N . LEU A 1 193 ? -38.966 -10.466 54.340 1.00 95.25 193 LEU A N 1
ATOM 1453 C CA . LEU A 1 193 ? -38.958 -9.770 53.048 1.00 95.25 193 LEU A CA 1
ATOM 1454 C C . LEU A 1 193 ? -37.698 -8.919 52.853 1.00 95.25 193 LEU A C 1
ATOM 1456 O O . LEU A 1 193 ? -37.118 -8.932 51.768 1.00 95.25 193 LEU A O 1
ATOM 1460 N N . VAL A 1 194 ? -37.245 -8.203 53.886 1.00 96.25 194 VAL A N 1
ATOM 1461 C CA . VAL A 1 194 ? -35.991 -7.433 53.844 1.00 96.25 194 VAL A CA 1
ATOM 1462 C C . VAL A 1 194 ? -34.795 -8.365 53.653 1.00 96.25 194 VAL A C 1
ATOM 1464 O O . VAL A 1 194 ? -33.952 -8.099 52.795 1.00 96.25 194 VAL A O 1
ATOM 1467 N N . THR A 1 195 ? -34.732 -9.476 54.387 1.00 94.94 195 THR A N 1
ATOM 1468 C CA . THR A 1 195 ? -33.677 -10.488 54.233 1.00 94.94 195 THR A CA 1
ATOM 1469 C C . THR A 1 195 ? -33.642 -11.036 52.806 1.00 94.94 195 THR A C 1
ATOM 1471 O O . THR A 1 195 ? -32.583 -11.053 52.170 1.00 94.94 195 THR A O 1
ATOM 1474 N N . ARG A 1 196 ? -34.807 -11.403 52.257 1.00 95.12 196 ARG A N 1
ATOM 1475 C CA . ARG A 1 196 ? -34.945 -11.866 50.869 1.00 95.12 196 ARG A CA 1
ATOM 1476 C C . ARG A 1 196 ? -34.503 -10.795 49.870 1.00 95.12 196 ARG A C 1
ATOM 1478 O O . ARG A 1 196 ? -33.750 -11.099 48.947 1.00 95.12 196 ARG A O 1
ATOM 1485 N N . LEU A 1 197 ? -34.893 -9.537 50.079 1.00 96.25 197 LEU A N 1
ATOM 1486 C CA . LEU A 1 197 ? -34.479 -8.409 49.244 1.00 96.25 197 LEU A CA 1
ATOM 1487 C C . LEU A 1 197 ? -32.959 -8.199 49.270 1.00 96.25 197 LEU A C 1
ATOM 1489 O O . LEU A 1 197 ? -32.360 -7.974 48.222 1.00 96.25 197 LEU A O 1
ATOM 1493 N N . LEU A 1 198 ? -32.313 -8.303 50.433 1.00 95.81 198 LEU A N 1
ATOM 1494 C CA . LEU A 1 198 ? -30.856 -8.183 50.543 1.00 95.81 198 LEU A CA 1
ATOM 1495 C C . LEU A 1 198 ? -30.126 -9.301 49.788 1.00 95.81 198 LEU A C 1
ATOM 1497 O O . LEU A 1 198 ? -29.111 -9.030 49.143 1.00 95.81 198 LEU A O 1
ATOM 1501 N N . LYS A 1 199 ? -30.645 -10.538 49.821 1.00 95.44 199 LYS A N 1
ATOM 1502 C CA . LYS A 1 199 ? -30.122 -11.638 48.993 1.00 95.44 199 LYS A CA 1
ATOM 1503 C C . LYS A 1 199 ? -30.256 -11.322 47.503 1.00 95.44 199 LYS A C 1
ATOM 1505 O O . LYS A 1 199 ? -29.264 -11.397 46.784 1.00 95.44 199 LYS A O 1
ATOM 1510 N N . VAL A 1 200 ? -31.442 -10.893 47.063 1.00 96.88 200 VAL A N 1
ATOM 1511 C CA . VAL A 1 200 ? -31.699 -10.479 45.673 1.00 96.88 200 VAL A CA 1
ATOM 1512 C C . VAL A 1 200 ? -30.732 -9.379 45.235 1.00 96.88 200 VAL A C 1
ATOM 1514 O O . VAL A 1 200 ? -30.080 -9.518 44.206 1.00 96.88 200 VAL A O 1
ATOM 1517 N N . ILE A 1 201 ? -30.571 -8.318 46.031 1.00 96.38 201 ILE A N 1
ATOM 1518 C CA . ILE A 1 201 ? -29.647 -7.217 45.724 1.00 96.38 201 ILE A CA 1
ATOM 1519 C C . ILE A 1 201 ? -28.212 -7.730 45.581 1.00 96.38 201 ILE A C 1
ATOM 1521 O O . ILE A 1 201 ? -27.518 -7.321 44.653 1.00 96.38 201 ILE A O 1
ATOM 1525 N N . ARG A 1 202 ? -27.765 -8.642 46.453 1.00 95.94 202 ARG A N 1
ATOM 1526 C CA . ARG A 1 202 ? -26.424 -9.234 46.356 1.00 95.94 202 ARG A CA 1
ATOM 1527 C C . ARG A 1 202 ? -26.238 -10.022 45.057 1.00 95.94 202 ARG A C 1
ATOM 1529 O O . ARG A 1 202 ? -25.212 -9.858 44.404 1.00 95.94 202 ARG A O 1
ATOM 1536 N N . ILE A 1 203 ? -27.220 -10.838 44.673 1.00 95.31 203 ILE A N 1
ATOM 1537 C CA . ILE A 1 203 ? -27.186 -11.601 43.415 1.00 95.31 203 ILE A CA 1
ATOM 1538 C C . ILE A 1 203 ? -27.138 -10.643 42.219 1.00 95.31 203 ILE A C 1
ATOM 1540 O O . ILE A 1 203 ? -26.300 -10.801 41.333 1.00 95.31 203 ILE A O 1
ATOM 1544 N N . VAL A 1 204 ? -27.980 -9.606 42.224 1.00 95.62 204 VAL A N 1
ATOM 1545 C CA . VAL A 1 204 ? -28.014 -8.568 41.182 1.00 95.62 204 VAL A CA 1
ATOM 1546 C C . VAL A 1 204 ? -26.671 -7.845 41.064 1.00 95.62 204 VAL A C 1
ATOM 1548 O O . VAL A 1 204 ? -26.167 -7.665 39.956 1.00 95.62 204 VAL A O 1
ATOM 1551 N N . GLN A 1 205 ? -26.067 -7.459 42.191 1.00 95.50 205 GLN A N 1
ATOM 1552 C CA . GLN A 1 205 ? -24.746 -6.825 42.220 1.00 95.50 205 GLN A CA 1
ATOM 1553 C C . GLN A 1 205 ? -23.683 -7.737 41.601 1.00 95.50 205 GLN A C 1
ATOM 1555 O O . GLN A 1 205 ? -22.955 -7.312 40.708 1.00 95.50 205 GLN A O 1
ATOM 1560 N N . GLN A 1 206 ? -23.654 -9.011 41.995 1.00 94.69 206 GLN A N 1
ATOM 1561 C CA . GLN A 1 206 ? -22.701 -9.981 41.462 1.00 94.69 206 GLN A CA 1
ATOM 1562 C C . GLN A 1 206 ? -22.899 -10.241 39.961 1.00 94.69 206 GLN A C 1
ATOM 1564 O O . GLN A 1 206 ? -21.924 -10.345 39.216 1.00 94.69 206 GLN A O 1
ATOM 1569 N N . ALA A 1 207 ? -24.147 -10.330 39.495 1.00 93.94 207 ALA A N 1
ATOM 1570 C CA . ALA A 1 207 ? -24.457 -10.483 38.076 1.00 93.94 207 ALA A CA 1
ATOM 1571 C C . ALA A 1 207 ? -23.971 -9.275 37.259 1.00 93.94 207 ALA A C 1
ATOM 1573 O O . ALA A 1 207 ? -23.391 -9.445 36.186 1.00 93.94 207 ALA A O 1
ATOM 1574 N N . ASN A 1 208 ? -24.152 -8.063 37.789 1.00 94.62 208 ASN A N 1
ATOM 1575 C CA . ASN A 1 208 ? -23.685 -6.838 37.153 1.00 94.62 208 ASN A CA 1
ATOM 1576 C C . ASN A 1 208 ? -22.149 -6.774 37.076 1.00 94.62 208 ASN A C 1
ATOM 1578 O O . ASN A 1 208 ? -21.601 -6.478 36.014 1.00 94.62 208 ASN A O 1
ATOM 1582 N N . ASP A 1 209 ? -21.451 -7.125 38.159 1.00 95.50 209 ASP A N 1
ATOM 1583 C CA . ASP A 1 209 ? -19.983 -7.171 38.190 1.00 95.50 209 ASP A CA 1
ATOM 1584 C C . ASP A 1 209 ? -19.427 -8.217 37.209 1.00 95.50 209 ASP A C 1
ATOM 1586 O O . ASP A 1 209 ? -18.478 -7.947 36.467 1.00 95.50 209 ASP A O 1
ATOM 1590 N N . ASN A 1 210 ? -20.057 -9.394 37.136 1.00 94.50 210 ASN A N 1
ATOM 1591 C CA . ASN A 1 210 ? -19.704 -10.435 36.170 1.00 94.50 210 ASN A CA 1
ATOM 1592 C C . ASN A 1 210 ? -19.933 -9.978 34.722 1.00 94.50 210 ASN A C 1
ATOM 1594 O O . ASN A 1 210 ? -19.085 -10.231 33.865 1.00 94.50 210 ASN A O 1
ATOM 1598 N N . SER A 1 211 ? -21.038 -9.277 34.448 1.00 95.44 211 SER A N 1
ATOM 1599 C CA . SER A 1 211 ? -21.320 -8.703 33.127 1.00 95.44 211 SER A CA 1
ATOM 1600 C C . SER A 1 211 ? -20.256 -7.678 32.731 1.00 95.44 211 SER A C 1
ATOM 1602 O O . SER A 1 211 ? -19.711 -7.748 31.631 1.00 95.44 211 SER A O 1
ATOM 1604 N N . ALA A 1 212 ? -19.889 -6.771 33.641 1.00 95.69 212 ALA A N 1
ATOM 1605 C CA . ALA A 1 212 ? -18.846 -5.776 33.399 1.00 95.69 212 ALA A CA 1
ATOM 1606 C C . ALA A 1 212 ? -17.473 -6.425 33.139 1.00 95.69 212 ALA A C 1
ATOM 1608 O O . ALA A 1 212 ? -16.741 -6.014 32.235 1.00 95.69 212 ALA A O 1
ATOM 1609 N N . LEU A 1 213 ? -17.126 -7.476 33.889 1.00 95.69 213 LEU A N 1
ATOM 1610 C CA . LEU A 1 213 ? -15.911 -8.263 33.658 1.00 95.69 213 LEU A CA 1
ATOM 1611 C C . LEU A 1 213 ? -15.939 -8.978 32.303 1.00 95.69 213 LEU A C 1
ATOM 1613 O O . LEU A 1 213 ? -14.918 -9.020 31.615 1.00 95.69 213 LEU A O 1
ATOM 1617 N N . GLN A 1 214 ? -17.091 -9.516 31.900 1.00 95.56 214 GLN A N 1
ATOM 1618 C CA . GLN A 1 214 ? -17.252 -10.188 30.615 1.00 95.56 214 GLN A CA 1
ATOM 1619 C C . GLN A 1 214 ? -17.126 -9.211 29.442 1.00 95.56 214 GLN A C 1
ATOM 1621 O O . GLN A 1 214 ? -16.429 -9.520 28.474 1.00 95.56 214 GLN A O 1
ATOM 1626 N N . GLU A 1 215 ? -17.730 -8.023 29.532 1.00 96.31 215 GLU A N 1
ATOM 1627 C CA . GLU A 1 215 ? -17.554 -6.968 28.530 1.00 96.31 215 GLU A CA 1
ATOM 1628 C C . GLU A 1 215 ? -16.098 -6.515 28.448 1.00 96.31 215 GLU A C 1
ATOM 1630 O O . GLU A 1 215 ? -15.538 -6.441 27.354 1.00 96.31 215 GLU A O 1
ATOM 1635 N N . ARG A 1 216 ? -15.440 -6.304 29.594 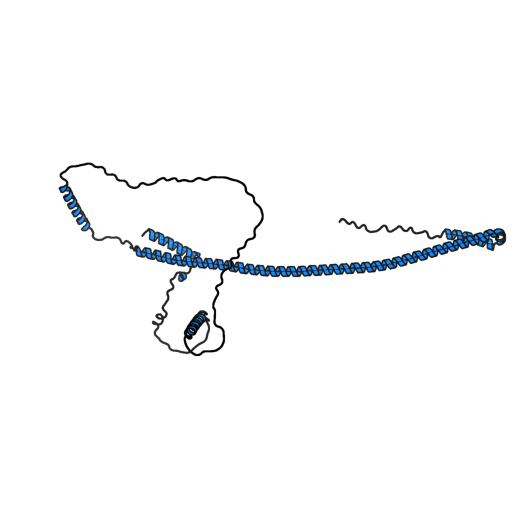1.00 95.94 216 ARG A N 1
ATOM 1636 C CA . ARG A 1 216 ? -14.016 -5.953 29.633 1.00 95.94 216 ARG A CA 1
ATOM 1637 C C . ARG A 1 216 ? -13.145 -7.034 28.999 1.00 95.94 216 ARG A C 1
ATOM 1639 O O . ARG A 1 216 ? -12.227 -6.706 28.252 1.00 95.94 216 ARG A O 1
ATOM 1646 N N . LYS A 1 217 ? -13.432 -8.310 29.265 1.00 96.94 217 LYS A N 1
ATOM 1647 C CA . LYS A 1 217 ? -12.725 -9.436 28.648 1.00 96.94 217 LYS A CA 1
ATOM 1648 C C . LYS A 1 217 ? -12.947 -9.467 27.136 1.00 96.94 217 LYS A C 1
ATOM 1650 O O . LYS A 1 217 ? -11.980 -9.551 26.396 1.00 96.94 217 LYS A O 1
ATOM 1655 N N . LYS A 1 218 ? -14.189 -9.304 26.673 1.00 97.56 218 LYS A N 1
ATOM 1656 C CA . LYS A 1 218 ? -14.517 -9.249 25.241 1.00 97.56 218 LYS A CA 1
ATOM 1657 C C . LYS A 1 218 ? -13.799 -8.097 24.531 1.00 97.56 218 LYS A C 1
ATOM 1659 O O . LYS A 1 218 ? -13.287 -8.284 23.432 1.00 97.56 218 LYS A O 1
ATOM 1664 N N . LEU A 1 219 ? -13.748 -6.921 25.159 1.00 97.19 219 LEU A N 1
ATOM 1665 C CA . LEU A 1 219 ? -12.998 -5.773 24.647 1.00 97.19 219 LEU A CA 1
ATOM 1666 C C . LEU A 1 219 ? -11.491 -6.049 24.619 1.00 97.19 219 LEU A C 1
ATOM 1668 O O . LEU A 1 219 ? -10.838 -5.699 23.644 1.00 97.19 219 LEU A O 1
ATOM 1672 N N . SER A 1 220 ? -10.950 -6.702 25.650 1.00 97.00 220 SER A N 1
ATOM 1673 C CA . SER A 1 220 ? -9.543 -7.113 25.693 1.00 97.00 220 SER A CA 1
ATOM 1674 C C . SER A 1 220 ? -9.205 -8.100 24.576 1.00 97.00 220 SER A C 1
ATOM 1676 O O . SER A 1 220 ? -8.227 -7.896 23.867 1.00 97.00 220 SER A O 1
ATOM 1678 N N . ASP A 1 221 ? -10.020 -9.136 24.383 1.00 97.19 221 ASP A N 1
ATOM 1679 C CA . ASP A 1 221 ? -9.810 -10.137 23.334 1.00 97.19 221 ASP A CA 1
ATOM 1680 C C . ASP A 1 221 ? -9.880 -9.473 21.946 1.00 97.19 221 ASP A C 1
ATOM 1682 O O . ASP A 1 221 ? -8.982 -9.650 21.122 1.00 97.19 221 ASP A O 1
ATOM 1686 N N . SER A 1 222 ? -10.876 -8.605 21.721 1.00 97.81 222 SER A N 1
ATOM 1687 C CA . SER A 1 222 ? -10.986 -7.818 20.486 1.00 97.81 222 SER A CA 1
ATOM 1688 C C . SER A 1 222 ? -9.776 -6.908 20.261 1.00 97.81 222 SER A C 1
ATOM 1690 O O . SER A 1 222 ? -9.332 -6.781 19.124 1.00 97.81 222 SER A O 1
ATOM 1692 N N . LEU A 1 223 ? -9.237 -6.280 21.311 1.00 96.88 223 LEU A N 1
ATOM 1693 C CA . LEU A 1 223 ? -8.039 -5.448 21.207 1.00 96.88 223 LEU A CA 1
ATOM 1694 C C . LEU A 1 223 ? -6.839 -6.290 20.759 1.00 96.88 223 LEU A C 1
ATOM 1696 O O . LEU A 1 223 ? -6.175 -5.928 19.790 1.00 96.88 223 LEU A O 1
ATOM 1700 N N . THR A 1 224 ? -6.615 -7.449 21.384 1.00 96.88 224 THR A N 1
ATOM 1701 C CA . THR A 1 224 ? -5.511 -8.347 21.000 1.00 96.88 224 THR A CA 1
ATOM 1702 C C . THR A 1 224 ? -5.640 -8.858 19.564 1.00 96.88 224 THR A C 1
ATOM 1704 O O . THR A 1 224 ? -4.642 -8.961 18.850 1.00 96.88 224 THR A O 1
ATOM 1707 N N . GLU A 1 225 ? -6.863 -9.122 19.094 1.00 97.62 225 GLU A N 1
ATOM 1708 C CA . GLU A 1 225 ? -7.113 -9.499 17.702 1.00 97.62 225 GLU A CA 1
ATOM 1709 C C . GLU A 1 225 ? -6.779 -8.348 16.743 1.00 97.62 225 GLU A C 1
ATOM 1711 O O . GLU A 1 225 ? -6.103 -8.560 15.734 1.00 97.62 225 GLU A O 1
ATOM 1716 N N . THR A 1 226 ? -7.187 -7.116 17.069 1.00 96.12 226 THR A N 1
ATOM 1717 C CA . THR A 1 226 ? -6.843 -5.940 16.256 1.00 96.12 226 THR A CA 1
ATOM 1718 C C . THR A 1 226 ? -5.343 -5.651 16.243 1.00 96.12 226 THR A C 1
ATOM 1720 O O . THR A 1 226 ? -4.805 -5.305 15.193 1.00 96.12 226 THR A O 1
ATOM 1723 N N . GLU A 1 227 ? -4.639 -5.855 17.359 1.00 97.50 227 GLU A N 1
ATOM 1724 C CA . GLU A 1 227 ? -3.178 -5.738 17.426 1.00 97.50 227 GLU A CA 1
ATOM 1725 C C . GLU A 1 227 ? -2.495 -6.784 16.537 1.00 97.50 227 GLU A C 1
ATOM 1727 O O . GLU A 1 227 ? -1.588 -6.451 15.774 1.00 97.50 227 GLU A O 1
ATOM 1732 N N . ALA A 1 228 ? -2.965 -8.035 16.555 1.00 97.44 228 ALA A N 1
ATOM 1733 C CA . ALA A 1 228 ? -2.445 -9.082 15.678 1.00 97.44 228 ALA A CA 1
ATOM 1734 C C . ALA A 1 228 ? -2.668 -8.753 14.189 1.00 97.44 228 ALA A C 1
ATOM 1736 O O . ALA A 1 228 ? -1.765 -8.940 13.367 1.00 97.44 228 ALA A O 1
ATOM 1737 N N . GLN A 1 229 ? -3.842 -8.216 13.837 1.00 97.88 229 GLN A N 1
ATOM 1738 C CA . GLN A 1 229 ? -4.131 -7.748 12.477 1.00 97.88 229 GLN A CA 1
ATOM 1739 C C . GLN A 1 229 ? -3.225 -6.579 12.072 1.00 97.88 229 GLN A C 1
ATOM 1741 O O . GLN A 1 229 ? -2.714 -6.569 10.952 1.00 97.88 229 GLN A O 1
ATOM 1746 N N . MET A 1 230 ? -2.979 -5.628 12.977 1.00 97.69 230 MET A N 1
ATOM 1747 C CA . MET A 1 230 ? -2.072 -4.503 12.744 1.00 97.69 230 MET A CA 1
ATOM 1748 C C . MET A 1 230 ? -0.644 -4.987 12.475 1.00 97.69 230 MET A C 1
ATOM 1750 O O . MET A 1 230 ? -0.071 -4.618 11.454 1.00 97.69 230 MET A O 1
ATOM 1754 N N . ILE A 1 231 ? -0.106 -5.884 13.310 1.00 97.94 231 ILE A N 1
ATOM 1755 C CA . ILE A 1 231 ? 1.233 -6.468 13.123 1.00 97.94 231 ILE A CA 1
ATOM 1756 C C . ILE A 1 231 ? 1.323 -7.203 11.777 1.00 97.94 231 ILE A C 1
ATOM 1758 O O . ILE A 1 231 ? 2.293 -7.040 11.034 1.00 97.94 231 ILE A O 1
ATOM 1762 N N . SER A 1 232 ? 0.304 -7.992 11.420 1.00 98.00 232 SER A N 1
ATOM 1763 C CA . SER A 1 232 ? 0.255 -8.661 10.114 1.00 98.00 232 SER A CA 1
ATOM 1764 C C . SER A 1 232 ? 0.199 -7.659 8.952 1.00 98.00 232 SER A C 1
ATOM 1766 O O . SER A 1 232 ? 0.812 -7.894 7.908 1.00 98.00 232 SER A O 1
ATOM 1768 N N . GLY A 1 233 ? -0.532 -6.555 9.113 1.00 97.88 233 GLY A N 1
ATOM 1769 C CA . GLY A 1 233 ? -0.604 -5.469 8.139 1.00 97.88 233 GLY A CA 1
ATOM 1770 C C . GLY A 1 233 ? 0.742 -4.767 7.958 1.00 97.88 233 GLY A C 1
ATOM 1771 O O . GLY A 1 233 ? 1.186 -4.575 6.828 1.00 97.88 233 GLY A O 1
ATOM 1772 N N . GLU A 1 234 ? 1.438 -4.460 9.052 1.00 98.12 234 GLU A N 1
ATOM 1773 C CA . GLU A 1 234 ? 2.781 -3.870 9.036 1.00 98.12 234 GLU A CA 1
ATOM 1774 C C . GLU A 1 234 ? 3.796 -4.774 8.326 1.00 98.12 234 GLU A C 1
ATOM 1776 O O . GLU A 1 234 ? 4.577 -4.301 7.497 1.00 98.12 234 GLU A O 1
ATOM 1781 N N . GLN A 1 235 ? 3.746 -6.087 8.570 1.00 98.19 235 GLN A N 1
ATOM 1782 C CA . GLN A 1 235 ? 4.592 -7.056 7.867 1.00 98.19 235 GLN A CA 1
ATOM 1783 C C . GLN A 1 235 ? 4.321 -7.076 6.357 1.00 98.19 235 GLN A C 1
ATOM 1785 O O . GLN A 1 235 ? 5.261 -7.126 5.558 1.00 98.19 235 GLN A O 1
ATOM 1790 N N . LEU A 1 236 ? 3.050 -7.008 5.947 1.00 98.38 236 LEU A N 1
ATOM 1791 C CA . LEU A 1 236 ? 2.679 -6.936 4.534 1.00 98.38 236 LEU A CA 1
ATOM 1792 C C . LEU A 1 236 ? 3.180 -5.637 3.888 1.00 98.38 236 LEU A C 1
ATOM 1794 O O . LEU A 1 236 ? 3.746 -5.681 2.795 1.00 98.38 236 LEU A O 1
ATOM 1798 N N . ILE A 1 237 ? 3.028 -4.500 4.573 1.00 98.19 237 ILE A N 1
ATOM 1799 C CA . ILE A 1 237 ? 3.536 -3.200 4.116 1.00 98.19 237 ILE A CA 1
ATOM 1800 C C . ILE A 1 237 ? 5.057 -3.250 3.950 1.00 98.19 237 ILE A C 1
ATOM 1802 O O . ILE A 1 237 ? 5.569 -2.828 2.912 1.00 98.19 237 ILE A O 1
ATOM 1806 N N . ALA A 1 238 ? 5.785 -3.803 4.923 1.00 98.38 238 ALA A N 1
ATOM 1807 C CA . ALA A 1 238 ? 7.237 -3.948 4.847 1.00 98.38 238 ALA A CA 1
ATOM 1808 C C . ALA A 1 238 ? 7.660 -4.807 3.644 1.00 98.38 238 ALA A C 1
ATOM 1810 O O . ALA A 1 238 ? 8.570 -4.435 2.899 1.00 98.38 238 ALA A O 1
ATOM 1811 N N . LYS A 1 239 ? 6.955 -5.920 3.401 1.00 98.31 239 LYS A N 1
ATOM 1812 C CA . LYS A 1 239 ? 7.221 -6.810 2.266 1.00 98.31 239 LYS A CA 1
ATOM 1813 C C . LYS A 1 239 ? 6.975 -6.124 0.921 1.00 98.31 239 LYS A C 1
ATOM 1815 O O . LYS A 1 239 ? 7.855 -6.148 0.064 1.00 98.31 239 LYS A O 1
ATOM 1820 N N . LEU A 1 240 ? 5.823 -5.472 0.757 1.00 98.38 240 LEU A N 1
ATOM 1821 C CA . LEU A 1 240 ? 5.490 -4.736 -0.467 1.00 98.38 240 LEU A CA 1
ATOM 1822 C C . LEU A 1 240 ? 6.455 -3.570 -0.708 1.00 98.38 240 LEU A C 1
ATOM 1824 O O . LEU A 1 240 ? 6.853 -3.322 -1.842 1.00 98.38 240 LEU A O 1
ATOM 1828 N N . THR A 1 241 ? 6.881 -2.881 0.351 1.00 98.31 241 THR A N 1
ATOM 1829 C CA . THR A 1 241 ? 7.872 -1.799 0.251 1.00 98.31 241 THR A CA 1
ATOM 1830 C C . THR A 1 241 ? 9.216 -2.324 -0.255 1.00 98.31 241 THR A C 1
ATOM 1832 O O . THR A 1 241 ? 9.822 -1.710 -1.132 1.00 98.31 241 THR A O 1
ATOM 1835 N N . CYS A 1 242 ? 9.662 -3.481 0.247 1.00 98.25 242 CYS A N 1
ATOM 1836 C CA . CYS A 1 242 ? 10.884 -4.134 -0.218 1.00 98.25 242 CYS A CA 1
ATOM 1837 C C . CYS A 1 242 ? 10.781 -4.551 -1.694 1.00 98.25 242 CYS A C 1
ATOM 1839 O O . CYS A 1 242 ? 11.690 -4.268 -2.471 1.00 98.25 242 CYS A O 1
ATOM 1841 N N . GLU A 1 243 ? 9.655 -5.139 -2.105 1.00 98.38 243 GLU A N 1
ATOM 1842 C CA . GLU A 1 243 ? 9.413 -5.544 -3.496 1.00 98.38 243 GLU A CA 1
ATOM 1843 C C . GLU A 1 243 ? 9.387 -4.341 -4.453 1.00 98.38 243 GLU A C 1
ATOM 1845 O O . GLU A 1 243 ? 10.042 -4.358 -5.496 1.00 98.38 243 GLU A O 1
ATOM 1850 N N . VAL A 1 244 ? 8.713 -3.250 -4.075 1.00 98.19 244 VAL A N 1
ATOM 1851 C CA . VAL A 1 244 ? 8.712 -1.999 -4.851 1.00 98.19 244 VAL A CA 1
ATOM 1852 C C . VAL A 1 244 ? 10.123 -1.427 -4.981 1.00 98.19 244 VAL A C 1
ATOM 1854 O O . VAL A 1 244 ? 10.500 -0.984 -6.068 1.00 98.19 244 VAL A O 1
ATOM 1857 N N . GLN A 1 245 ? 10.915 -1.438 -3.906 1.00 98.06 245 GLN A N 1
ATOM 1858 C CA . GLN A 1 245 ? 12.298 -0.967 -3.957 1.00 98.06 245 GLN A CA 1
ATOM 1859 C C . GLN A 1 245 ? 13.151 -1.848 -4.878 1.00 98.06 245 GLN A C 1
ATOM 1861 O O . GLN A 1 245 ? 13.849 -1.332 -5.746 1.00 98.06 245 GLN A O 1
ATOM 1866 N N . GLN A 1 246 ? 13.019 -3.170 -4.771 1.00 98.25 246 GLN A N 1
ATOM 1867 C CA . GLN A 1 246 ? 13.733 -4.118 -5.622 1.00 98.25 246 GLN A CA 1
ATOM 1868 C C . GLN A 1 246 ? 13.385 -3.938 -7.109 1.00 98.25 246 GLN A C 1
ATOM 1870 O O . GLN A 1 246 ? 14.262 -4.033 -7.970 1.00 98.25 246 GLN A O 1
ATOM 1875 N N . LEU A 1 247 ? 12.113 -3.696 -7.439 1.00 97.75 247 LEU A N 1
ATOM 1876 C CA . LEU A 1 247 ? 11.685 -3.431 -8.815 1.00 97.75 247 LEU A CA 1
ATOM 1877 C C . LEU A 1 247 ? 12.224 -2.094 -9.336 1.00 97.75 247 LEU A C 1
ATOM 1879 O O . LEU A 1 247 ? 12.631 -2.012 -10.496 1.00 97.75 247 LEU A O 1
ATOM 1883 N N . ARG A 1 248 ? 12.275 -1.057 -8.490 1.00 97.12 248 ARG A N 1
ATOM 1884 C CA . ARG A 1 248 ? 12.902 0.226 -8.844 1.00 97.12 248 ARG A CA 1
ATOM 1885 C C . ARG A 1 248 ? 14.383 0.062 -9.156 1.00 97.12 248 ARG A C 1
ATOM 1887 O O . ARG A 1 248 ? 14.825 0.552 -10.193 1.00 97.12 248 ARG A O 1
ATOM 1894 N N . ASP A 1 249 ? 15.116 -0.657 -8.312 1.00 96.44 249 ASP A N 1
ATOM 1895 C CA . ASP A 1 249 ? 16.550 -0.882 -8.503 1.00 96.44 249 ASP A CA 1
ATOM 1896 C C . ASP A 1 249 ? 16.812 -1.689 -9.786 1.00 96.44 249 ASP A C 1
ATOM 1898 O O . ASP A 1 249 ? 17.688 -1.335 -10.577 1.00 96.44 249 ASP A O 1
ATOM 1902 N N . GLN A 1 250 ? 15.998 -2.717 -10.061 1.00 96.56 250 GLN A N 1
ATOM 1903 C CA . GLN A 1 250 ? 16.063 -3.478 -11.317 1.00 96.56 250 GLN A CA 1
ATOM 1904 C C . GLN A 1 250 ? 15.836 -2.592 -12.546 1.00 96.56 250 GLN A C 1
ATOM 1906 O O . GLN A 1 250 ? 16.606 -2.665 -13.505 1.00 96.56 250 GLN A O 1
ATOM 1911 N N . LEU A 1 251 ? 14.809 -1.737 -12.521 1.00 95.44 251 LEU A N 1
ATOM 1912 C CA . LEU A 1 251 ? 14.512 -0.828 -13.628 1.00 95.44 251 LEU A CA 1
ATOM 1913 C C . LEU A 1 251 ? 15.640 0.192 -13.839 1.00 95.44 251 LEU A C 1
ATOM 1915 O O . LEU A 1 251 ? 16.034 0.449 -14.976 1.00 95.44 251 LEU A O 1
ATOM 1919 N N . GLN A 1 252 ? 16.186 0.745 -12.755 1.00 95.62 252 GLN A N 1
ATOM 1920 C CA . GLN A 1 252 ? 17.287 1.703 -12.812 1.00 95.62 252 GLN A CA 1
ATOM 1921 C C . GLN A 1 252 ? 18.554 1.075 -13.405 1.00 95.62 252 GLN A C 1
ATOM 1923 O O . GLN A 1 252 ? 19.196 1.685 -14.262 1.00 95.62 252 GLN A O 1
ATOM 1928 N N . MET A 1 253 ? 18.904 -0.144 -12.986 1.00 92.94 253 MET A N 1
ATOM 1929 C CA . MET A 1 253 ? 20.066 -0.858 -13.521 1.00 92.94 253 MET A CA 1
ATOM 1930 C C . MET A 1 253 ? 19.883 -1.221 -14.995 1.00 92.94 253 MET A C 1
ATOM 1932 O O . MET A 1 253 ? 20.793 -0.983 -15.789 1.00 92.94 253 MET A O 1
ATOM 1936 N N . ALA A 1 254 ? 18.708 -1.729 -15.380 1.00 93.62 254 ALA A N 1
ATOM 1937 C CA . ALA A 1 254 ? 18.407 -2.061 -16.771 1.00 93.62 254 ALA A CA 1
ATOM 1938 C C . ALA A 1 254 ? 18.498 -0.828 -17.685 1.00 93.62 254 ALA A C 1
ATOM 1940 O O . ALA A 1 254 ? 19.170 -0.871 -18.714 1.00 93.62 254 ALA A O 1
ATOM 1941 N N . HIS A 1 255 ? 17.894 0.293 -17.278 1.00 94.50 255 HIS A N 1
ATOM 1942 C CA . HIS A 1 255 ? 17.954 1.543 -18.037 1.00 94.50 255 HIS A CA 1
ATOM 1943 C C . HIS A 1 255 ? 19.385 2.092 -18.132 1.00 94.50 255 HIS A C 1
ATOM 1945 O O . HIS A 1 255 ? 19.812 2.539 -19.195 1.00 94.50 255 HIS A O 1
ATOM 1951 N N . SER A 1 256 ? 20.148 2.046 -17.035 1.00 94.06 256 SER A N 1
ATOM 1952 C CA . SER A 1 256 ? 21.549 2.477 -17.017 1.00 94.06 256 SER A CA 1
ATOM 1953 C C . SER A 1 256 ? 22.396 1.669 -18.003 1.00 94.06 256 SER A C 1
ATOM 1955 O O . SER A 1 256 ? 23.097 2.262 -18.819 1.00 94.06 256 SER A O 1
ATOM 1957 N N . ALA A 1 257 ? 22.296 0.337 -17.961 1.00 93.94 257 ALA A N 1
ATOM 1958 C CA . ALA A 1 257 ? 23.041 -0.555 -18.848 1.00 93.94 257 ALA A CA 1
ATOM 1959 C C . ALA A 1 257 ? 22.682 -0.334 -20.329 1.00 93.94 257 ALA A C 1
ATOM 1961 O O . ALA A 1 257 ? 23.560 -0.220 -21.183 1.00 93.94 257 ALA A O 1
ATOM 1962 N N . GLU A 1 258 ? 21.391 -0.193 -20.638 1.00 94.44 258 GLU A N 1
ATOM 1963 C CA . GLU A 1 258 ? 20.939 0.043 -22.009 1.00 94.44 258 GLU A CA 1
ATOM 1964 C C . GLU A 1 258 ? 21.449 1.380 -22.572 1.00 94.44 258 GLU A C 1
ATOM 1966 O O . GLU A 1 258 ? 21.870 1.454 -23.731 1.00 94.44 258 GLU A O 1
ATOM 1971 N N . VAL A 1 259 ? 21.439 2.445 -21.765 1.00 93.12 259 VAL A N 1
ATOM 1972 C CA . VAL A 1 259 ? 21.958 3.755 -22.181 1.00 93.12 259 VAL A CA 1
ATOM 1973 C C . VAL A 1 259 ? 23.466 3.696 -22.414 1.00 93.12 259 VAL A C 1
ATOM 1975 O O . VAL A 1 259 ? 23.935 4.234 -23.419 1.00 93.12 259 VAL A O 1
ATOM 1978 N N . THR A 1 260 ? 24.227 3.026 -21.543 1.00 94.50 260 THR A N 1
ATOM 1979 C CA . THR A 1 260 ? 25.681 2.887 -21.719 1.00 94.50 260 THR A CA 1
ATOM 1980 C C . THR A 1 260 ? 26.034 2.094 -22.974 1.00 94.50 260 THR A C 1
ATOM 1982 O O . THR A 1 260 ? 26.904 2.521 -23.732 1.00 94.50 260 THR A O 1
ATOM 1985 N N . ASP A 1 261 ? 25.315 1.007 -23.257 1.00 95.25 261 ASP A N 1
ATOM 1986 C CA . ASP A 1 261 ? 25.551 0.186 -24.449 1.00 95.25 261 ASP A CA 1
ATOM 1987 C C . ASP A 1 261 ? 25.211 0.949 -25.736 1.00 95.25 261 ASP A C 1
ATOM 1989 O O . ASP A 1 261 ? 25.973 0.937 -26.708 1.00 95.25 261 ASP A O 1
ATOM 1993 N N . ARG A 1 262 ? 24.087 1.682 -25.741 1.00 96.12 262 ARG A N 1
ATOM 1994 C CA . ARG A 1 262 ? 23.709 2.544 -26.871 1.00 96.12 262 ARG A CA 1
ATOM 1995 C C . ARG A 1 262 ? 24.728 3.660 -27.097 1.00 96.12 262 ARG A C 1
ATOM 1997 O O . ARG A 1 262 ? 25.027 3.953 -28.254 1.00 96.12 262 ARG A O 1
ATOM 2004 N N . LEU A 1 263 ? 25.250 4.280 -26.035 1.00 95.94 263 LEU A N 1
ATOM 2005 C CA . LEU A 1 263 ? 26.293 5.304 -26.146 1.00 95.94 263 LEU A CA 1
ATOM 2006 C C . LEU A 1 263 ? 27.568 4.725 -26.757 1.00 95.94 263 LEU A C 1
ATOM 2008 O O . LEU A 1 263 ? 28.056 5.268 -27.745 1.00 95.94 263 LEU A O 1
ATOM 2012 N N . TYR A 1 264 ? 28.036 3.586 -26.250 1.00 96.50 264 TYR A N 1
ATOM 2013 C CA . TYR A 1 264 ? 29.226 2.917 -26.767 1.00 96.50 264 TYR A CA 1
ATOM 2014 C C . TYR A 1 264 ? 29.104 2.577 -28.263 1.00 96.50 264 TYR A C 1
ATOM 2016 O O . TYR A 1 264 ? 30.001 2.859 -29.064 1.00 96.50 264 TYR A O 1
ATOM 2024 N N . GLU A 1 265 ? 27.966 2.022 -28.688 1.00 96.62 265 GLU A N 1
ATOM 2025 C CA . GLU A 1 265 ? 27.753 1.690 -30.100 1.00 96.62 265 GLU A CA 1
ATOM 2026 C C . GLU A 1 265 ? 27.660 2.953 -30.978 1.00 96.62 265 GLU A C 1
ATOM 2028 O O . GLU A 1 265 ? 28.153 2.965 -32.111 1.00 96.62 265 GLU A O 1
ATOM 2033 N N . LYS A 1 266 ? 27.099 4.055 -30.460 1.00 96.25 266 LYS A N 1
ATOM 2034 C CA . LYS A 1 266 ? 27.077 5.348 -31.161 1.00 96.25 266 LYS A CA 1
ATOM 2035 C C . LYS A 1 266 ? 28.463 5.974 -31.280 1.00 96.25 266 LYS A C 1
ATOM 2037 O O . LYS A 1 266 ? 28.788 6.468 -32.358 1.00 96.25 266 LYS A O 1
ATOM 2042 N N . GLU A 1 267 ? 29.296 5.904 -30.246 1.00 96.69 267 GLU A N 1
ATOM 2043 C CA . GLU A 1 267 ? 30.695 6.351 -30.298 1.00 96.69 267 GLU A CA 1
ATOM 2044 C C . GLU A 1 267 ? 31.491 5.566 -31.346 1.00 96.69 267 GLU A C 1
ATOM 2046 O O . GLU A 1 267 ? 32.207 6.145 -32.166 1.00 96.69 267 GLU A O 1
ATOM 2051 N N . LYS A 1 268 ? 31.294 4.247 -31.407 1.00 96.75 268 LYS A N 1
ATOM 2052 C CA . LYS A 1 268 ? 31.911 3.386 -32.422 1.00 96.75 268 LYS A CA 1
ATOM 2053 C C . LYS A 1 268 ? 31.459 3.739 -33.841 1.00 96.75 268 LYS A C 1
ATOM 2055 O O . LYS A 1 268 ? 32.284 3.783 -34.758 1.00 96.75 268 LYS A O 1
ATOM 2060 N N . GLN A 1 269 ? 30.165 3.989 -34.046 1.00 96.12 269 GLN A N 1
ATOM 2061 C CA . GLN A 1 269 ? 29.632 4.441 -35.337 1.00 96.12 269 GLN A CA 1
ATOM 2062 C C . GLN A 1 269 ? 30.202 5.807 -35.731 1.00 96.12 269 GLN A C 1
ATOM 2064 O O . GLN A 1 269 ? 30.615 5.987 -36.878 1.00 96.12 269 GLN A O 1
ATOM 2069 N N . LEU A 1 270 ? 30.289 6.741 -34.781 1.00 96.12 270 LEU A N 1
ATOM 2070 C CA . LEU A 1 270 ? 30.865 8.065 -34.997 1.00 96.12 270 LEU A CA 1
ATOM 2071 C C . LEU A 1 270 ? 32.347 7.979 -35.382 1.00 96.12 270 LEU A C 1
ATOM 2073 O O . LEU A 1 270 ? 32.763 8.638 -36.331 1.00 96.12 270 LEU A O 1
ATOM 2077 N N . GLY A 1 271 ? 33.124 7.118 -34.719 1.00 95.69 271 GLY A N 1
ATOM 2078 C CA . GLY A 1 271 ? 34.526 6.871 -35.064 1.00 95.69 271 GLY A CA 1
ATOM 2079 C C . GLY A 1 271 ? 34.694 6.380 -36.505 1.00 95.69 271 GLY A C 1
ATOM 2080 O O . GLY A 1 271 ? 35.509 6.917 -37.254 1.00 95.69 271 GLY A O 1
ATOM 2081 N N . LYS A 1 272 ? 33.862 5.425 -36.943 1.00 96.00 272 LYS A N 1
ATOM 2082 C CA . LYS A 1 272 ? 33.853 4.956 -38.342 1.00 96.00 272 LYS A CA 1
ATOM 2083 C C . LYS A 1 272 ? 33.494 6.071 -39.326 1.00 96.00 272 LYS A C 1
ATOM 2085 O O . LYS A 1 272 ? 34.156 6.214 -40.351 1.00 96.00 272 LYS A O 1
ATOM 2090 N N . ALA A 1 273 ? 32.467 6.864 -39.021 1.00 95.50 273 ALA A N 1
ATOM 2091 C CA . ALA A 1 273 ? 32.058 7.985 -39.862 1.00 95.50 273 ALA A CA 1
ATOM 2092 C C . ALA A 1 273 ? 33.153 9.062 -39.954 1.00 95.50 273 ALA A C 1
ATOM 2094 O O . ALA A 1 273 ? 33.388 9.605 -41.030 1.00 95.50 273 ALA A O 1
ATOM 2095 N N . CYS A 1 274 ? 33.865 9.327 -38.855 1.00 95.75 274 CYS A N 1
ATOM 2096 C CA . CYS A 1 274 ? 34.990 10.257 -38.814 1.00 95.75 274 CYS A CA 1
ATOM 2097 C C . CYS A 1 274 ? 36.151 9.779 -39.696 1.00 95.75 274 CYS A C 1
ATOM 2099 O O . CYS A 1 274 ? 36.627 10.544 -40.530 1.00 95.75 274 CYS A O 1
ATOM 2101 N N . LEU A 1 275 ? 36.536 8.502 -39.593 1.00 96.38 275 LEU A N 1
ATOM 2102 C CA . LEU A 1 275 ? 37.557 7.908 -40.464 1.00 96.38 275 LEU A CA 1
ATOM 2103 C C . LEU A 1 275 ? 37.145 7.956 -41.940 1.00 96.38 275 LEU A C 1
ATOM 2105 O O . LEU A 1 275 ? 37.954 8.306 -42.794 1.00 96.38 275 LEU A O 1
ATOM 2109 N N . SER A 1 276 ? 35.879 7.661 -42.245 1.00 96.12 276 SER A N 1
ATOM 2110 C CA . SER A 1 276 ? 35.358 7.768 -43.611 1.00 96.12 276 SER A CA 1
ATOM 2111 C C . SER A 1 276 ? 35.398 9.207 -44.126 1.00 96.12 276 SER A C 1
ATOM 2113 O O . SER A 1 276 ? 35.791 9.432 -45.267 1.00 96.12 276 SER A O 1
ATOM 2115 N N . LYS A 1 277 ? 35.010 10.189 -43.301 1.00 95.31 277 LYS A N 1
ATOM 2116 C CA . LYS A 1 277 ? 35.087 11.614 -43.648 1.00 95.31 277 LYS A CA 1
ATOM 2117 C C . LYS A 1 277 ? 36.534 12.034 -43.902 1.00 95.31 277 LYS A C 1
ATOM 2119 O O . LYS A 1 277 ? 36.788 12.731 -44.882 1.00 95.31 277 LYS A O 1
ATOM 2124 N N . GLN A 1 278 ? 37.462 11.605 -43.048 1.00 96.00 278 GLN A N 1
ATOM 2125 C CA . GLN A 1 278 ? 38.887 11.892 -43.187 1.00 96.00 278 GLN A CA 1
ATOM 2126 C C . GLN A 1 278 ? 39.423 11.333 -44.508 1.00 96.00 278 GLN A C 1
ATOM 2128 O O . GLN A 1 278 ? 39.975 12.085 -45.299 1.00 96.00 278 GLN A O 1
ATOM 2133 N N . LEU A 1 279 ? 39.143 10.060 -44.805 1.00 96.19 279 LEU A N 1
ATOM 2134 C CA . LEU A 1 279 ? 39.559 9.416 -46.052 1.00 96.19 279 LEU A CA 1
ATOM 2135 C C . LEU A 1 279 ? 39.029 10.144 -47.296 1.00 96.19 279 LEU A C 1
ATOM 2137 O O . LEU A 1 279 ? 39.769 10.337 -48.255 1.00 96.19 279 LEU A O 1
ATOM 2141 N N . ILE A 1 280 ? 37.755 10.553 -47.292 1.00 95.25 280 ILE A N 1
ATOM 2142 C CA . ILE A 1 280 ? 37.162 11.315 -48.402 1.00 95.25 280 ILE A CA 1
ATOM 2143 C C . ILE A 1 280 ? 37.848 12.678 -48.546 1.00 95.25 280 ILE A C 1
ATOM 2145 O O . ILE A 1 280 ? 38.136 13.101 -49.662 1.00 95.25 280 ILE A O 1
ATOM 2149 N N . THR A 1 281 ? 38.126 13.349 -47.426 1.00 95.06 281 THR A N 1
ATOM 2150 C CA . THR A 1 281 ? 38.789 14.660 -47.411 1.00 95.06 281 THR A CA 1
ATOM 2151 C C . THR A 1 281 ? 40.219 14.563 -47.944 1.00 95.06 281 THR A C 1
ATOM 2153 O O . THR A 1 281 ? 40.607 15.383 -48.771 1.00 95.06 281 THR A O 1
ATOM 2156 N N . ASP A 1 282 ? 40.971 13.539 -47.533 1.00 95.31 282 ASP A N 1
ATOM 2157 C CA . ASP A 1 282 ? 42.349 13.296 -47.974 1.00 95.31 282 ASP A CA 1
ATOM 2158 C C . ASP A 1 282 ? 42.414 12.886 -49.451 1.00 95.31 282 ASP A C 1
ATOM 2160 O O . ASP A 1 282 ? 43.274 13.347 -50.195 1.00 95.31 282 ASP A O 1
ATOM 2164 N N . ASN A 1 283 ? 41.474 12.056 -49.913 1.00 95.56 283 ASN A N 1
ATOM 2165 C CA . ASN A 1 283 ? 41.373 11.706 -51.330 1.00 95.56 283 ASN A CA 1
ATOM 2166 C C . ASN A 1 283 ? 41.049 12.948 -52.175 1.00 95.56 283 ASN A C 1
ATOM 2168 O O . ASN A 1 283 ? 41.689 13.199 -53.194 1.00 95.56 283 ASN A O 1
ATOM 2172 N N . TRP A 1 284 ? 40.100 13.771 -51.722 1.00 92.69 284 TRP A N 1
ATOM 2173 C CA . TRP A 1 284 ? 39.757 15.009 -52.413 1.00 92.69 284 TRP A CA 1
ATOM 2174 C C . TRP A 1 284 ? 40.934 15.991 -52.459 1.00 92.69 284 TRP A C 1
ATOM 2176 O O . TRP A 1 284 ? 41.211 16.548 -53.520 1.00 92.69 284 TRP A O 1
ATOM 2186 N N . SER A 1 285 ? 41.659 16.187 -51.353 1.00 94.12 285 SER A N 1
ATOM 2187 C CA . SER A 1 285 ? 42.826 17.077 -51.333 1.00 94.12 285 SER A CA 1
ATOM 2188 C C . SER A 1 285 ? 43.936 16.567 -52.253 1.00 94.12 285 SER A C 1
ATOM 2190 O O . SER A 1 285 ? 44.467 17.342 -53.046 1.00 94.12 285 SER A O 1
ATOM 2192 N N . GLN A 1 286 ? 44.204 15.258 -52.245 1.00 95.19 286 GLN A N 1
ATOM 2193 C CA . GLN A 1 286 ? 45.160 14.630 -53.154 1.00 95.19 286 GLN A CA 1
ATOM 2194 C C . GLN A 1 286 ? 44.760 14.815 -54.625 1.00 95.19 286 GLN A C 1
ATOM 2196 O O . GLN A 1 286 ? 45.608 15.145 -55.455 1.00 95.19 286 GLN A O 1
ATOM 2201 N N . ALA A 1 287 ? 43.478 14.636 -54.956 1.00 91.31 287 ALA A N 1
ATOM 2202 C CA . ALA A 1 287 ? 42.967 14.866 -56.304 1.00 91.31 287 ALA A CA 1
ATOM 2203 C C . ALA A 1 287 ? 43.130 16.336 -56.727 1.00 91.31 287 ALA A C 1
ATOM 2205 O O . ALA A 1 287 ? 43.553 16.613 -57.848 1.00 91.31 287 ALA A O 1
ATOM 2206 N N . MET A 1 288 ? 42.860 17.284 -55.827 1.00 87.88 288 MET A N 1
ATOM 2207 C CA . MET A 1 288 ? 43.043 18.715 -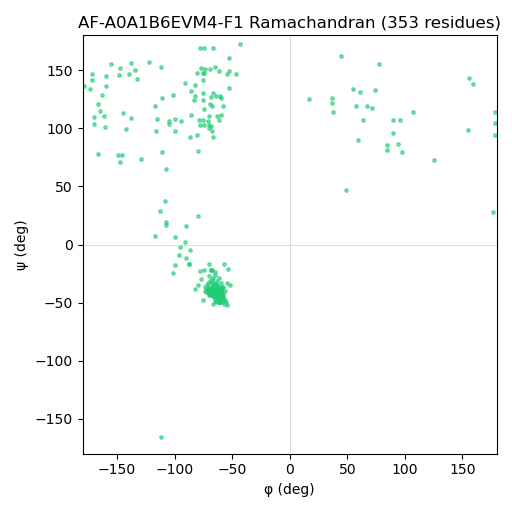56.091 1.00 87.88 288 MET A CA 1
ATOM 2208 C C . MET A 1 288 ? 44.515 19.104 -56.278 1.00 87.88 288 MET A C 1
ATOM 2210 O O . MET A 1 288 ? 44.825 19.935 -57.135 1.00 87.88 288 MET A O 1
ATOM 2214 N N . ASP A 1 289 ? 45.429 18.505 -55.516 1.00 91.38 289 ASP A N 1
ATOM 2215 C CA . ASP A 1 289 ? 46.869 18.720 -55.681 1.00 91.38 289 ASP A CA 1
ATOM 2216 C C . ASP A 1 289 ? 47.388 18.140 -57.002 1.00 91.38 289 ASP A C 1
ATOM 2218 O O . ASP A 1 289 ? 48.239 18.753 -57.651 1.00 91.38 289 ASP A O 1
ATOM 2222 N N . GLU A 1 290 ? 46.853 16.996 -57.439 1.00 91.94 290 GLU A N 1
ATOM 2223 C CA . GLU A 1 290 ? 47.157 16.423 -58.753 1.00 91.94 290 GLU A CA 1
ATOM 2224 C C . GLU A 1 290 ? 46.686 17.340 -59.882 1.00 91.94 290 GLU A C 1
ATOM 2226 O O . GLU A 1 290 ? 47.467 17.666 -60.774 1.00 91.94 290 GLU A O 1
ATOM 2231 N N . VAL A 1 291 ? 45.443 17.826 -59.804 1.00 89.94 291 VAL A N 1
ATOM 2232 C CA . VAL A 1 291 ? 44.896 18.792 -60.765 1.00 89.94 291 VAL A CA 1
ATOM 2233 C C . VAL A 1 291 ? 45.787 20.035 -60.831 1.00 89.94 291 VAL A C 1
ATOM 2235 O O . VAL A 1 291 ? 46.202 20.439 -61.915 1.00 89.94 291 VAL A O 1
ATOM 2238 N N . ARG A 1 292 ? 46.175 20.606 -59.681 1.00 89.56 292 ARG A N 1
ATOM 2239 C CA . ARG A 1 292 ? 47.089 21.762 -59.621 1.00 89.56 292 ARG A CA 1
ATOM 2240 C C . ARG A 1 292 ? 48.439 21.470 -60.281 1.00 89.56 292 ARG A C 1
ATOM 2242 O O . ARG A 1 292 ? 48.961 22.324 -60.995 1.00 89.56 292 ARG A O 1
ATOM 2249 N N . ARG A 1 293 ? 49.012 20.286 -60.049 1.00 92.56 293 ARG A N 1
ATOM 2250 C CA . ARG A 1 293 ? 50.288 19.884 -60.657 1.00 92.56 293 ARG A CA 1
ATOM 2251 C C . ARG A 1 293 ? 50.169 19.755 -62.175 1.00 92.56 293 ARG A C 1
ATOM 2253 O O . ARG A 1 293 ? 51.067 20.202 -62.883 1.00 92.56 293 ARG A O 1
ATOM 2260 N N . GLN A 1 294 ? 49.069 19.185 -62.666 1.00 90.50 294 GLN A N 1
ATOM 2261 C CA . GLN A 1 294 ? 48.799 19.069 -64.100 1.00 90.50 294 GLN A CA 1
ATOM 2262 C C . GLN A 1 294 ? 48.699 20.445 -64.763 1.00 90.50 294 GLN A C 1
ATOM 2264 O O . GLN A 1 294 ? 49.342 20.655 -65.788 1.00 90.50 294 GLN A O 1
ATOM 2269 N N . TYR A 1 295 ? 48.004 21.405 -64.145 1.00 90.56 295 TYR A N 1
ATOM 2270 C CA . TYR A 1 295 ? 47.987 22.791 -64.628 1.00 90.56 295 TYR A CA 1
ATOM 2271 C C . TYR A 1 295 ? 49.375 23.398 -64.728 1.00 90.56 295 TYR A C 1
ATOM 2273 O O . TYR A 1 295 ? 49.747 23.898 -65.780 1.00 90.56 295 TYR A O 1
ATOM 2281 N N . GLN A 1 296 ? 50.163 23.309 -63.656 1.00 92.38 296 GLN A N 1
ATOM 2282 C CA . GLN A 1 296 ? 51.513 23.871 -63.643 1.00 92.38 296 GLN A CA 1
ATOM 2283 C C . GLN A 1 296 ? 52.394 23.261 -64.739 1.00 92.38 296 GLN A C 1
ATOM 2285 O O . GLN A 1 296 ? 53.181 23.976 -65.358 1.00 92.38 296 GLN A O 1
ATOM 2290 N N . ALA A 1 297 ? 52.256 21.958 -65.000 1.00 94.44 297 ALA A N 1
ATOM 2291 C CA . ALA A 1 297 ? 52.982 21.281 -66.068 1.00 94.44 297 ALA A CA 1
ATOM 2292 C C . ALA A 1 297 ? 52.537 21.748 -67.465 1.00 94.44 297 ALA A C 1
ATOM 2294 O O . ALA A 1 297 ? 53.395 21.992 -68.314 1.00 94.44 297 ALA A O 1
ATOM 2295 N N . ILE A 1 298 ? 51.226 21.900 -67.696 1.00 93.19 298 ILE A N 1
ATOM 2296 C CA . ILE A 1 298 ? 50.674 22.403 -68.963 1.00 93.19 298 ILE A CA 1
ATOM 2297 C C . ILE A 1 298 ? 51.098 23.856 -69.192 1.00 93.19 298 ILE A C 1
ATOM 2299 O O . ILE A 1 298 ? 51.625 24.166 -70.258 1.00 93.19 298 ILE A O 1
ATOM 2303 N N . ASP A 1 299 ? 50.946 24.723 -68.191 1.00 92.56 299 ASP A N 1
ATOM 2304 C CA . ASP A 1 299 ? 51.336 26.133 -68.275 1.00 92.56 299 ASP A CA 1
ATOM 2305 C C . ASP A 1 299 ? 52.840 26.274 -68.555 1.00 92.56 299 ASP A C 1
ATOM 2307 O O . ASP A 1 299 ? 53.232 27.010 -69.459 1.00 92.56 299 ASP A O 1
ATOM 2311 N N . SER A 1 300 ? 53.684 25.498 -67.863 1.00 94.88 300 SER A N 1
ATOM 2312 C CA . SER A 1 300 ? 55.135 25.486 -68.113 1.00 94.88 300 SER A CA 1
ATOM 2313 C C . SER A 1 300 ? 55.473 25.001 -69.529 1.00 94.88 300 SER A C 1
ATOM 2315 O O . SER A 1 300 ? 56.359 25.548 -70.183 1.00 94.88 300 SER A O 1
ATOM 2317 N N . ALA A 1 301 ? 54.783 23.969 -70.029 1.00 94.94 301 ALA A N 1
ATOM 2318 C CA . ALA A 1 301 ? 54.995 23.457 -71.382 1.00 94.94 301 ALA A CA 1
ATOM 2319 C C . ALA A 1 301 ? 54.572 24.474 -72.456 1.00 94.94 301 ALA A C 1
ATOM 2321 O O . ALA A 1 301 ? 55.289 24.659 -73.442 1.00 94.94 301 ALA A O 1
ATOM 2322 N N . LEU A 1 302 ? 53.443 25.159 -72.254 1.00 93.69 302 LEU A N 1
ATOM 2323 C CA . LEU A 1 302 ? 52.970 26.230 -73.131 1.00 93.69 302 LEU A CA 1
ATOM 2324 C C . LEU A 1 302 ? 53.919 27.435 -73.120 1.00 93.69 302 LEU A C 1
ATOM 2326 O O . LEU A 1 302 ? 54.208 27.982 -74.183 1.00 93.69 302 LEU A O 1
ATOM 2330 N N . GLU A 1 303 ? 54.468 27.808 -71.961 1.00 94.94 303 GLU A N 1
ATOM 2331 C CA . GLU A 1 303 ? 55.474 28.872 -71.847 1.00 94.94 303 GLU A CA 1
ATOM 2332 C C . GLU A 1 303 ? 56.746 28.534 -72.642 1.00 94.94 303 GLU A C 1
ATOM 2334 O O . GLU A 1 303 ? 57.252 29.360 -73.410 1.00 94.94 303 GLU A O 1
ATOM 2339 N N . VAL A 1 304 ? 57.231 27.291 -72.534 1.00 94.56 304 VAL A N 1
ATOM 2340 C CA . VAL A 1 304 ? 58.375 26.818 -73.325 1.00 94.56 304 VAL A CA 1
ATOM 2341 C C . VAL A 1 304 ? 58.061 26.872 -74.819 1.00 94.56 304 VAL A C 1
ATOM 2343 O O . VAL A 1 304 ? 58.865 27.420 -75.571 1.00 94.56 304 VAL A O 1
ATOM 2346 N N . LEU A 1 305 ? 56.908 26.366 -75.266 1.00 91.19 305 LEU A N 1
ATOM 2347 C CA . LEU A 1 305 ? 56.517 26.403 -76.682 1.00 91.19 305 LEU A CA 1
ATOM 2348 C C . LEU A 1 305 ? 56.410 27.839 -77.217 1.00 91.19 305 LEU A C 1
ATOM 2350 O O . LEU A 1 305 ? 56.915 28.117 -78.306 1.00 91.19 305 LEU A O 1
ATOM 2354 N N . ALA A 1 306 ? 55.855 28.760 -76.427 1.00 91.62 306 ALA A N 1
ATOM 2355 C CA . ALA A 1 306 ? 55.778 30.177 -76.772 1.00 91.62 306 ALA A CA 1
ATOM 2356 C C . ALA A 1 306 ? 57.171 30.810 -76.946 1.00 91.62 306 ALA A C 1
ATOM 2358 O O . ALA A 1 306 ? 57.388 31.604 -77.865 1.00 91.62 306 ALA A O 1
ATOM 2359 N N . SER A 1 307 ? 58.149 30.421 -76.119 1.00 94.00 307 SER A N 1
ATOM 2360 C CA . SER A 1 307 ? 59.530 30.915 -76.231 1.00 94.00 307 SER A CA 1
ATOM 2361 C C . SER A 1 307 ? 60.235 30.486 -77.530 1.00 94.00 307 SER A C 1
ATOM 2363 O O . SER A 1 307 ? 61.146 31.173 -77.997 1.00 94.00 307 SER A O 1
ATOM 2365 N N . VAL A 1 308 ? 59.790 29.388 -78.158 1.00 92.38 308 VAL A N 1
ATOM 2366 C CA . VAL A 1 308 ? 60.345 28.839 -79.411 1.00 92.38 308 VAL A CA 1
ATOM 2367 C C . VAL A 1 308 ? 59.375 28.931 -80.599 1.00 92.38 308 VAL A C 1
ATOM 2369 O O . VAL A 1 308 ? 59.468 28.143 -81.544 1.00 92.38 308 VAL A O 1
ATOM 2372 N N . GLN A 1 309 ? 58.474 29.922 -80.610 1.00 92.06 309 GLN A N 1
ATOM 2373 C CA . GLN A 1 309 ? 57.378 30.038 -81.588 1.00 92.06 309 GLN A CA 1
ATOM 2374 C C . GLN A 1 309 ? 57.816 29.943 -83.062 1.00 92.06 309 GLN A C 1
ATOM 2376 O O . GLN A 1 309 ? 57.104 29.377 -83.892 1.00 92.06 309 GLN A O 1
ATOM 2381 N N . GLY A 1 310 ? 59.004 30.458 -83.401 1.00 87.31 310 GLY A N 1
ATOM 2382 C CA . GLY A 1 310 ? 59.542 30.390 -84.764 1.00 87.31 310 GLY A CA 1
ATOM 2383 C C . GLY A 1 310 ? 59.799 28.960 -85.257 1.00 87.31 310 GLY A C 1
ATOM 2384 O O . GLY A 1 310 ? 59.644 28.696 -86.447 1.00 87.31 310 GLY A O 1
ATOM 2385 N N . VAL A 1 311 ? 60.150 28.035 -84.356 1.00 87.69 311 VAL A N 1
ATOM 2386 C CA . VAL A 1 311 ? 60.341 26.602 -84.654 1.00 87.69 311 VAL A CA 1
ATOM 2387 C C . VAL A 1 311 ? 58.999 25.873 -84.662 1.00 87.69 311 VAL A C 1
ATOM 2389 O O . VAL A 1 311 ? 58.758 25.024 -85.520 1.00 87.69 311 VAL A O 1
ATOM 2392 N N . VAL A 1 312 ? 58.097 26.244 -83.752 1.00 88.75 312 VAL A N 1
ATOM 2393 C CA . VAL A 1 312 ? 56.748 25.667 -83.662 1.00 88.75 312 VAL A CA 1
ATOM 2394 C C . VAL A 1 312 ? 55.955 25.909 -84.950 1.00 88.75 312 VAL A C 1
ATOM 2396 O O . VAL A 1 312 ? 55.340 24.983 -85.464 1.00 88.75 312 VAL A O 1
ATOM 2399 N N . GLN A 1 313 ? 56.036 27.103 -85.545 1.00 86.06 313 GLN A N 1
ATOM 2400 C CA . GLN A 1 313 ? 55.343 27.416 -86.805 1.00 86.06 313 GLN A CA 1
ATOM 2401 C C . GLN A 1 313 ? 55.895 26.665 -88.029 1.00 86.06 313 GLN A C 1
ATOM 2403 O O . GLN A 1 313 ? 55.189 26.507 -89.023 1.00 86.06 313 GLN A O 1
ATOM 2408 N N . GLN A 1 314 ? 57.144 26.194 -87.972 1.00 88.75 314 GLN A N 1
ATOM 2409 C CA . GLN A 1 314 ? 57.769 25.425 -89.054 1.00 88.75 314 GLN A CA 1
ATOM 2410 C C . GLN A 1 314 ? 57.481 23.919 -88.950 1.00 88.75 314 GLN A C 1
ATOM 2412 O O . GLN A 1 314 ? 57.651 23.197 -89.932 1.00 88.75 314 GLN A O 1
ATOM 2417 N N . SER A 1 315 ? 57.032 23.439 -87.783 1.00 91.12 315 SER A N 1
ATOM 2418 C CA . SER A 1 315 ? 56.731 22.031 -87.524 1.00 91.12 315 SER A CA 1
ATOM 2419 C C . SER A 1 315 ? 55.237 21.830 -87.239 1.00 91.12 315 SER A C 1
ATOM 2421 O O . SER A 1 315 ? 54.770 22.163 -86.147 1.00 91.12 315 SER A O 1
ATOM 2423 N N . PRO A 1 316 ? 54.468 21.222 -88.160 1.00 88.38 316 PRO A N 1
ATOM 2424 C CA . PRO A 1 316 ? 53.031 21.027 -87.964 1.00 88.38 316 PRO A CA 1
ATOM 2425 C C . PRO A 1 316 ? 52.704 20.159 -86.738 1.00 88.38 316 PRO A C 1
ATOM 2427 O O . PRO A 1 316 ? 51.672 20.361 -86.107 1.00 88.38 316 PRO A O 1
ATOM 2430 N N . ALA A 1 317 ? 53.593 19.237 -86.351 1.00 90.69 317 ALA A N 1
ATOM 2431 C CA . ALA A 1 317 ? 53.410 18.403 -85.163 1.00 90.69 317 ALA A CA 1
ATOM 2432 C C . ALA A 1 317 ? 53.509 19.205 -83.851 1.00 90.69 317 ALA A C 1
ATOM 2434 O O . ALA A 1 317 ? 52.736 18.960 -82.929 1.00 90.69 317 ALA A O 1
ATOM 2435 N N . LEU A 1 318 ? 54.424 20.181 -83.768 1.00 90.69 318 LEU A N 1
ATOM 2436 C CA . LEU A 1 318 ? 54.553 21.043 -82.585 1.00 90.69 318 LEU A CA 1
ATOM 2437 C C . LEU A 1 318 ? 53.406 22.053 -82.494 1.00 90.69 318 LEU A C 1
ATOM 2439 O O . LEU A 1 318 ? 52.923 22.320 -81.399 1.00 90.69 318 LEU A O 1
ATOM 2443 N N . ALA A 1 319 ? 52.942 22.577 -83.632 1.00 89.06 319 ALA A N 1
ATOM 2444 C CA . ALA A 1 319 ? 51.774 23.453 -83.672 1.00 89.06 319 ALA A CA 1
ATOM 2445 C C . ALA A 1 319 ? 50.490 22.720 -83.239 1.00 89.06 319 ALA A C 1
ATOM 2447 O O . ALA A 1 319 ? 49.678 23.283 -82.506 1.00 89.06 319 ALA A O 1
ATOM 2448 N N . GLN A 1 320 ? 50.324 21.455 -83.645 1.00 91.69 320 GLN A N 1
ATOM 2449 C CA . GLN A 1 320 ? 49.212 20.625 -83.179 1.00 91.69 320 GLN A CA 1
ATOM 2450 C C . GLN A 1 320 ? 49.317 20.342 -81.675 1.00 91.69 320 GLN A C 1
ATOM 2452 O O . GLN A 1 320 ? 48.337 20.521 -80.964 1.00 91.69 320 GLN A O 1
ATOM 2457 N N . LEU A 1 321 ? 50.509 20.000 -81.172 1.00 92.56 321 LEU A N 1
ATOM 2458 C CA . LEU A 1 321 ? 50.736 19.791 -79.739 1.00 92.56 321 LEU A CA 1
ATOM 2459 C C . LEU A 1 321 ? 50.433 21.047 -78.906 1.00 92.56 321 LEU A C 1
ATOM 2461 O O . LEU A 1 321 ? 49.841 20.935 -77.838 1.00 92.56 321 LEU A O 1
ATOM 2465 N N . GLN A 1 322 ? 50.813 22.235 -79.389 1.00 92.25 322 GLN A N 1
ATOM 2466 C CA . GLN A 1 322 ? 50.478 23.499 -78.729 1.00 92.25 322 GLN A CA 1
ATOM 2467 C C . GLN A 1 322 ? 48.957 23.661 -78.603 1.00 92.25 322 GLN A C 1
ATOM 2469 O O . GLN A 1 322 ? 48.455 23.936 -77.516 1.00 92.25 322 GLN A O 1
ATOM 2474 N N . LYS A 1 323 ? 48.223 23.428 -79.695 1.00 91.88 323 LYS A N 1
ATOM 2475 C CA . LYS A 1 323 ? 46.760 23.503 -79.707 1.00 91.88 323 LYS A CA 1
ATOM 2476 C C . LYS A 1 323 ? 46.116 22.472 -78.771 1.00 91.88 323 LYS A C 1
ATOM 2478 O O . LYS A 1 323 ? 45.186 22.814 -78.049 1.00 91.88 323 LYS A O 1
ATOM 2483 N N . ASP A 1 324 ? 46.622 21.241 -78.758 1.00 93.31 324 ASP A N 1
ATOM 2484 C CA . ASP A 1 324 ? 46.107 20.168 -77.900 1.00 93.31 324 ASP A CA 1
ATOM 2485 C C . ASP A 1 324 ? 46.347 20.475 -76.408 1.00 93.31 324 ASP A C 1
ATOM 2487 O O . ASP A 1 324 ? 45.494 20.184 -75.572 1.00 93.31 324 ASP A O 1
ATOM 2491 N N . LEU A 1 325 ? 47.476 21.108 -76.060 1.00 93.19 325 LEU A N 1
ATOM 2492 C CA . LEU A 1 325 ? 47.761 21.569 -74.696 1.00 93.19 325 LEU A CA 1
ATOM 2493 C C . LEU A 1 325 ? 46.875 22.751 -74.279 1.00 93.19 325 LEU A C 1
ATOM 2495 O O . LEU A 1 325 ? 46.407 22.781 -73.143 1.00 93.19 325 LEU A O 1
ATOM 2499 N N . GLU A 1 326 ? 46.615 23.703 -75.179 1.00 91.94 326 GLU A N 1
ATOM 2500 C CA . GLU A 1 326 ? 45.671 24.807 -74.943 1.00 91.94 326 GLU A CA 1
ATOM 2501 C C . GLU A 1 326 ? 44.242 24.280 -74.724 1.00 91.94 326 GLU A C 1
ATOM 2503 O O . GLU A 1 326 ? 43.544 24.720 -73.805 1.00 91.94 326 GLU A O 1
ATOM 2508 N N . GLU A 1 327 ? 43.823 23.286 -75.512 1.00 91.50 327 GLU A N 1
ATOM 2509 C CA . GLU A 1 327 ? 42.538 22.607 -75.347 1.00 91.50 327 GLU A CA 1
ATOM 2510 C C . GLU A 1 327 ? 42.475 21.817 -74.031 1.00 91.50 327 GLU A C 1
ATOM 2512 O O . GLU A 1 327 ? 41.494 21.934 -73.292 1.00 91.50 327 GLU A O 1
ATOM 2517 N N . ALA A 1 328 ? 43.529 21.074 -73.682 1.00 87.94 328 ALA A N 1
ATOM 2518 C CA . ALA A 1 328 ? 43.614 20.350 -72.416 1.00 87.94 328 ALA A CA 1
ATOM 2519 C C . ALA A 1 328 ? 43.573 21.296 -71.203 1.00 87.94 328 ALA A C 1
ATOM 2521 O O . ALA A 1 328 ? 42.876 21.008 -70.230 1.00 87.94 328 ALA A O 1
ATOM 2522 N N . ASN A 1 329 ? 44.241 22.455 -71.269 1.00 88.06 329 ASN A N 1
ATOM 2523 C CA . ASN A 1 329 ? 44.200 23.472 -70.213 1.00 88.06 329 ASN A CA 1
ATOM 2524 C C . ASN A 1 329 ? 42.762 23.973 -69.975 1.00 88.06 329 ASN A C 1
ATOM 2526 O O . ASN A 1 329 ? 42.279 24.048 -68.840 1.00 88.06 329 ASN A O 1
ATOM 2530 N N . PHE A 1 330 ? 42.039 24.243 -71.067 1.00 84.56 330 PHE A N 1
ATOM 2531 C CA . PHE A 1 330 ? 40.645 24.677 -71.015 1.00 84.56 330 PHE A CA 1
ATOM 2532 C C . PHE A 1 330 ? 39.712 23.581 -70.469 1.00 84.56 330 PHE A C 1
ATOM 2534 O O . PHE A 1 330 ? 38.837 23.858 -69.646 1.00 84.56 330 PHE A O 1
ATOM 2541 N N . GLN A 1 331 ? 39.918 22.323 -70.871 1.00 83.00 331 GLN A N 1
ATOM 2542 C CA . GLN A 1 331 ? 39.124 21.188 -70.390 1.00 83.00 331 GLN A CA 1
ATOM 2543 C C . GLN A 1 331 ? 39.361 20.881 -68.908 1.00 83.00 331 GLN A C 1
ATOM 2545 O O . GLN A 1 331 ? 38.405 20.572 -68.193 1.00 83.00 331 GLN A O 1
ATOM 2550 N N . CYS A 1 332 ? 40.592 21.007 -68.413 1.00 77.69 332 CYS A N 1
ATOM 2551 C CA . CYS A 1 332 ? 40.867 20.894 -66.983 1.00 77.69 332 CYS A CA 1
ATOM 2552 C C . CYS A 1 332 ? 40.100 21.969 -66.192 1.00 77.69 332 CYS A C 1
ATOM 2554 O O . CYS A 1 332 ? 39.536 21.669 -65.140 1.00 77.69 332 CYS A O 1
ATOM 2556 N N . ALA A 1 333 ? 40.001 23.201 -66.722 1.00 73.12 333 ALA A N 1
ATOM 2557 C CA . ALA A 1 333 ? 39.314 24.323 -66.055 1.00 73.12 333 ALA A CA 1
ATOM 2558 C C . ALA A 1 333 ? 37.804 24.149 -65.988 1.00 73.12 333 ALA A C 1
ATOM 2560 O O . ALA A 1 333 ? 37.176 24.557 -65.010 1.00 73.12 333 ALA A O 1
ATOM 2561 N N . ALA A 1 334 ? 37.230 23.484 -66.985 1.00 74.81 334 ALA A N 1
ATOM 2562 C CA . ALA A 1 334 ? 35.810 23.181 -67.018 1.00 74.81 334 ALA A CA 1
ATOM 2563 C C . ALA A 1 334 ? 35.397 22.045 -66.060 1.00 74.81 334 ALA A C 1
ATOM 2565 O O . ALA A 1 334 ? 34.230 21.981 -65.680 1.00 74.81 334 ALA A O 1
ATOM 2566 N N . ASN A 1 335 ? 36.323 21.165 -65.657 1.00 70.25 335 ASN A N 1
ATOM 2567 C CA . ASN A 1 335 ? 36.020 19.935 -64.910 1.00 70.25 335 ASN A CA 1
ATOM 2568 C C . ASN A 1 335 ? 36.436 19.967 -63.426 1.00 70.25 335 ASN A C 1
ATOM 2570 O O . ASN A 1 335 ? 36.501 18.921 -62.778 1.00 70.25 335 ASN A O 1
ATOM 2574 N N . LEU A 1 336 ? 36.701 21.149 -62.862 1.00 66.31 336 LEU A N 1
ATOM 2575 C CA . LEU A 1 336 ? 36.988 21.288 -61.433 1.00 66.31 336 LEU A CA 1
ATOM 2576 C C . LEU A 1 336 ? 35.789 20.813 -60.587 1.00 66.31 336 LEU A C 1
ATOM 2578 O O . LEU A 1 336 ? 34.670 21.297 -60.789 1.00 66.31 336 LEU A O 1
ATOM 2582 N N . PRO A 1 337 ? 35.994 19.909 -59.609 1.00 60.06 337 PRO A N 1
ATOM 2583 C CA . PRO A 1 337 ? 34.944 19.519 -58.679 1.00 60.06 337 PRO A CA 1
ATOM 2584 C C . PRO A 1 337 ? 34.454 20.750 -57.904 1.00 60.06 337 PRO A C 1
ATOM 2586 O O . PRO A 1 337 ? 35.179 21.314 -57.083 1.00 60.06 337 PRO A O 1
ATOM 2589 N N . MET A 1 338 ? 33.220 21.183 -58.166 1.00 54.25 338 MET A N 1
ATOM 2590 C CA . MET A 1 338 ? 32.549 22.220 -57.380 1.00 54.25 338 MET A CA 1
ATOM 2591 C C . MET A 1 338 ? 32.435 21.756 -55.925 1.00 54.25 338 MET A C 1
ATOM 2593 O O . MET A 1 338 ? 31.925 20.671 -55.648 1.00 54.25 338 MET A O 1
ATOM 2597 N N . ILE A 1 339 ? 32.926 22.583 -55.001 1.00 54.44 339 ILE A N 1
ATOM 2598 C CA . ILE A 1 339 ? 32.860 22.346 -53.557 1.00 54.44 339 ILE A CA 1
ATOM 2599 C C . ILE A 1 339 ? 31.380 22.195 -53.165 1.00 54.44 339 ILE A C 1
ATOM 2601 O O . ILE A 1 339 ? 30.624 23.154 -53.340 1.00 54.44 339 ILE A O 1
ATOM 2605 N N . PRO A 1 340 ? 30.930 21.054 -52.612 1.00 47.28 340 PRO A N 1
ATOM 2606 C CA . PRO A 1 340 ? 29.639 21.029 -51.947 1.00 47.28 340 PRO A CA 1
ATOM 2607 C C . PRO A 1 340 ? 29.748 21.900 -50.689 1.00 47.28 340 PRO A C 1
ATOM 2609 O O . PRO A 1 340 ? 30.583 21.652 -49.817 1.00 47.28 340 PRO A O 1
ATOM 2612 N N . SER A 1 341 ? 28.942 22.961 -50.622 1.00 39.38 341 SER A N 1
ATOM 2613 C CA . SER A 1 341 ? 28.866 23.857 -49.467 1.00 39.38 341 SER A CA 1
ATOM 2614 C C . SER A 1 341 ? 28.620 23.060 -48.173 1.00 39.38 341 SER A C 1
ATOM 2616 O O . SER A 1 341 ? 27.750 22.187 -48.163 1.00 39.38 341 SER A O 1
ATOM 2618 N N . PRO A 1 342 ? 29.340 23.344 -47.072 1.00 47.84 342 PRO A N 1
ATOM 2619 C CA . PRO A 1 342 ? 29.300 22.532 -45.854 1.00 47.84 342 PRO A CA 1
ATOM 2620 C C . PRO A 1 342 ? 28.088 22.789 -44.937 1.00 47.84 342 PRO A C 1
ATOM 2622 O O . PRO A 1 342 ? 28.170 22.487 -43.752 1.00 47.84 342 PRO A O 1
ATOM 2625 N N . ASP A 1 343 ? 26.958 23.285 -45.449 1.00 44.38 343 ASP A N 1
ATOM 2626 C CA . ASP A 1 343 ? 25.814 23.692 -44.618 1.00 44.38 343 ASP A CA 1
ATOM 2627 C C . ASP A 1 343 ? 24.491 23.076 -45.079 1.00 44.38 343 ASP A C 1
ATOM 2629 O O . ASP A 1 343 ? 23.628 23.765 -45.611 1.00 44.38 343 ASP A O 1
ATOM 2633 N N . LEU A 1 344 ? 24.285 21.780 -44.831 1.00 46.72 344 LEU A N 1
ATOM 2634 C CA . LEU A 1 344 ? 22.938 21.196 -44.794 1.00 46.72 344 LEU A CA 1
ATOM 2635 C C . LEU A 1 344 ? 22.860 20.073 -43.752 1.00 46.72 344 LEU A C 1
ATOM 2637 O O . LEU A 1 344 ? 22.823 18.890 -44.081 1.00 46.72 344 LEU A O 1
ATOM 2641 N N . ASN A 1 345 ? 22.778 20.448 -42.474 1.00 45.66 345 ASN A N 1
ATOM 2642 C CA . ASN A 1 345 ? 22.042 19.641 -41.499 1.00 45.66 345 ASN A CA 1
ATOM 2643 C C . ASN A 1 345 ? 21.398 20.524 -40.418 1.00 45.66 345 ASN A C 1
ATOM 2645 O O . ASN A 1 345 ? 21.830 20.552 -39.271 1.00 45.66 345 ASN A O 1
ATOM 2649 N N . ALA A 1 346 ? 20.358 21.264 -40.808 1.00 45.16 346 ALA A N 1
ATOM 2650 C CA . ALA A 1 346 ? 19.517 22.057 -39.906 1.00 45.16 346 ALA A CA 1
ATOM 2651 C C . ALA A 1 346 ? 18.305 21.273 -39.348 1.00 45.16 346 ALA A C 1
ATOM 2653 O O . ALA A 1 346 ? 17.383 21.878 -38.814 1.00 45.16 346 ALA A O 1
ATOM 2654 N N . ASN A 1 347 ? 18.289 19.936 -39.439 1.00 45.75 347 ASN A N 1
ATOM 2655 C CA . ASN A 1 347 ? 17.202 19.105 -38.907 1.00 45.75 347 ASN A CA 1
ATOM 2656 C C . ASN A 1 347 ? 17.645 18.350 -37.644 1.00 45.75 347 ASN A C 1
ATOM 2658 O O . ASN A 1 347 ? 17.724 17.123 -37.624 1.00 45.75 347 ASN A O 1
ATOM 2662 N N . GLY A 1 348 ? 17.933 19.093 -36.574 1.00 39.28 348 GLY A N 1
ATOM 2663 C CA . GLY A 1 348 ? 17.877 18.554 -35.215 1.00 39.28 348 GLY A CA 1
ATOM 2664 C C . GLY A 1 348 ? 16.438 18.660 -34.694 1.00 39.28 348 GLY A C 1
ATOM 2665 O O . GLY A 1 348 ? 15.832 19.720 -34.859 1.00 39.28 348 GLY A O 1
ATOM 2666 N N . PRO A 1 349 ? 15.845 17.609 -34.101 1.00 40.97 349 PRO A N 1
ATOM 2667 C CA . PRO A 1 349 ? 14.500 17.705 -33.553 1.00 40.97 349 PRO A CA 1
ATOM 2668 C C . PRO A 1 349 ? 14.487 18.705 -32.391 1.00 40.97 349 PRO A C 1
ATOM 2670 O O . PRO A 1 349 ? 15.289 18.615 -31.461 1.00 40.97 349 PRO A O 1
ATOM 2673 N N . VAL A 1 350 ? 13.562 19.662 -32.465 1.00 44.47 350 VAL A N 1
ATOM 2674 C CA . VAL A 1 350 ? 13.245 20.617 -31.402 1.00 44.47 350 VAL A CA 1
ATOM 2675 C C . VAL A 1 350 ? 12.743 19.838 -30.186 1.00 44.47 350 VAL A C 1
ATOM 2677 O O . VAL A 1 350 ? 11.625 19.324 -30.179 1.00 44.47 350 VAL A O 1
ATOM 2680 N N . ILE A 1 351 ? 13.573 19.748 -29.151 1.00 44.47 351 ILE A N 1
ATOM 2681 C CA . ILE A 1 351 ? 13.149 19.347 -27.811 1.00 44.47 351 ILE A CA 1
ATOM 2682 C C . ILE A 1 351 ? 12.526 20.565 -27.121 1.00 44.47 351 ILE A C 1
ATOM 2684 O O . ILE A 1 351 ? 13.215 21.395 -26.535 1.00 44.47 351 ILE A O 1
ATOM 2688 N N . ASN A 1 352 ? 11.201 20.687 -27.217 1.00 41.66 352 ASN A N 1
ATOM 2689 C CA . ASN A 1 352 ? 10.431 21.590 -26.364 1.00 41.66 352 ASN A CA 1
ATOM 2690 C C . ASN A 1 352 ? 10.457 21.051 -24.927 1.00 41.66 352 ASN A C 1
ATOM 2692 O O . ASN A 1 352 ? 9.739 20.109 -24.602 1.00 41.66 352 ASN A O 1
ATOM 2696 N N . GLY A 1 353 ? 11.290 21.651 -24.079 1.00 35.12 353 GLY A N 1
ATOM 2697 C CA . GLY A 1 353 ? 11.258 21.465 -22.632 1.00 35.12 353 GLY A CA 1
ATOM 2698 C C . GLY A 1 353 ? 10.526 22.623 -21.963 1.00 35.12 353 GLY A C 1
ATOM 2699 O O . GLY A 1 353 ? 11.119 23.668 -21.721 1.00 35.12 353 GLY A O 1
ATOM 2700 N N . THR A 1 354 ? 9.246 22.433 -21.653 1.00 41.34 354 THR A N 1
ATOM 2701 C CA . THR A 1 354 ? 8.566 23.154 -20.568 1.00 41.34 354 THR A CA 1
ATOM 2702 C C . THR A 1 354 ? 8.806 22.377 -19.272 1.00 41.34 354 THR A C 1
ATOM 2704 O O . THR A 1 354 ? 8.121 21.381 -19.035 1.00 41.34 354 THR A O 1
ATOM 2707 N N . ALA A 1 355 ? 9.866 22.774 -18.559 1.00 37.66 355 ALA A N 1
ATOM 2708 C CA . ALA A 1 355 ? 10.156 22.654 -17.121 1.00 37.66 355 ALA A CA 1
ATOM 2709 C C . ALA A 1 355 ? 9.883 23.978 -16.402 1.00 37.66 355 ALA A C 1
ATOM 2711 O O . ALA A 1 355 ? 10.786 24.831 -16.551 1.00 37.66 355 ALA A O 1
#

pLDDT: mean 72.76, std 24.44, range [29.09, 98.38]

Organism: NCBI:txid1464854

Foldseek 3Di:
DVVLVVLLVVLVVVLVVLCVVVVPDPVLLDDPDDDPPVPVPPPDDDDDDDDDDDDDDDPDVVVVVVVVVVVVVVVVPPPDDDDDDDDDDDDDDDDDDDDDDDDDDDDDDDDDDDDDDDDDDDDDDDDDDDDDDDDDDDDDDDDDDDDDCPVVVVVVVVVVVVVVVVVVVPDDDDDDDDPDPDPVNSVVSSVSSVSSVVSSVVVVVVVVVVVVVVVVVVVVVVVVVVVVVVVVVVVVVVVVVVVVVVVVVVVVVVVVVVVVVVVVVVVVVVVVVVVVVVVVVVVLVVVVVVLVVLLVVLVVVLVVCVVVVVVCVVDVVSVVVNVVSVVVNVVSVVPPPDDDDPDPDPDDDDDDDPD

Secondary structure (DSSP, 8-state):
-HHHHHHHHHHHHHHHHHHHHHT--GGGTS------HHHHTSSS----------------HHHHHHHHHHHHHHHHHS---------------------------------------------------------------------S-HHHHHHHHHHHHHHHHHHHHS------------HHHHHHHHHHHHHHHHHHHHHHHHHHHHHHHHHHHHHHHHHHHHHHHHHHHHHHHHHHHHHHHHHHHHHHHHHHHHHHHHHHHHHHHHHHHHHHHHHHHHHHHHHHHHHHHHHHHHHHHHHHHHHTHHHHTT-HHHHHHHHHHHHHHHHHHHT--PPPPS-------------